Protein AF-A0A7S4SS10-F1 (afdb_monomer)

Organism: NCBI:txid311494

Solvent-accessible surface area (backbone atoms only — not comparable to full-atom values): 14672 Å² total; per-residue (Å²): 137,82,84,84,77,83,81,80,82,78,85,83,87,79,92,74,66,77,51,41,74,59,98,88,42,66,22,40,33,67,63,49,52,52,49,56,60,49,32,67,89,66,38,25,42,47,73,52,44,54,49,52,56,58,58,41,31,63,81,95,42,66,46,74,40,39,50,51,34,53,55,49,42,65,73,74,46,51,55,38,70,66,18,47,54,50,52,53,54,50,72,72,62,70,61,81,65,70,50,41,72,57,98,88,42,69,23,35,30,66,62,52,54,47,52,58,56,47,29,69,88,68,38,21,26,41,68,48,42,48,50,54,51,54,62,44,32,61,93,84,46,73,60,69,40,42,46,55,29,52,54,49,44,67,73,75,50,54,52,40,72,62,14,45,54,50,51,53,26,52,77,69,71,69,47,74,96,47,75,50,41,71,58,96,88,44,71,24,38,32,65,59,50,50,51,48,53,60,47,34,67,84,64,48,22,44,48,68,48,39,49,51,52,48,48,62,39,34,48,62,101,50,65,45,75,45,41,48,52,36,52,54,48,43,68,73,74,50,50,56,38,70,70,15,46,52,52,52,52,52,55,60,54,60,74,77,109

Mean predicted aligned error: 13.84 Å

Sequence (257 aa):
MAAEEPDAKKAKTGEEGYYKVIDGVKYDRELLESIEKFAADGQVGYPEAKKLWAEAQDGQGVTDVEKATLEYAMKTYKFTEKATTFLTVFLSTGKKSFYKVIDGVKYDRALLEEAQRSEADGQISWREAKALFEDAKDGCGLTGTEKTTLEYVLKNLKFTDKARTFLESQLAGNAPKSYYKTVDGVKYDHLLLAEIEDSAKDGLVSEAEAKRLWDAASDGKGVTAIEQQTLKYALAQAKFTDPAKAFLEEKLASLLN

Structure (mmCIF, N/CA/C/O backbone):
data_AF-A0A7S4SS10-F1
#
_entry.id   AF-A0A7S4SS10-F1
#
loop_
_atom_site.group_PDB
_atom_site.id
_atom_site.type_symbol
_atom_site.label_atom_id
_atom_site.label_alt_id
_atom_site.label_comp_id
_atom_site.label_asym_id
_atom_site.label_entity_id
_atom_site.label_seq_id
_atom_site.pdbx_PDB_ins_code
_atom_site.Cartn_x
_atom_site.Cartn_y
_atom_site.Cartn_z
_atom_site.occupancy
_atom_site.B_iso_or_equiv
_atom_site.auth_seq_id
_atom_site.auth_comp_id
_atom_site.auth_asym_id
_atom_site.auth_atom_id
_atom_site.pdbx_PDB_model_num
ATOM 1 N N . MET A 1 1 ? -61.444 -18.721 1.582 1.00 41.38 1 MET A N 1
ATOM 2 C CA . MET A 1 1 ? -60.058 -19.230 1.612 1.00 41.38 1 MET A CA 1
ATOM 3 C C . MET A 1 1 ? -59.245 -18.199 2.368 1.00 41.38 1 MET A C 1
ATOM 5 O O . MET A 1 1 ? -59.089 -17.096 1.865 1.00 41.38 1 MET A O 1
ATOM 9 N N . ALA A 1 2 ? -58.921 -18.495 3.626 1.00 37.91 2 ALA A N 1
ATOM 10 C CA . ALA A 1 2 ? -58.168 -17.605 4.505 1.00 37.91 2 ALA A CA 1
ATOM 11 C C . ALA A 1 2 ? -56.667 -17.766 4.226 1.00 37.91 2 ALA A C 1
ATOM 13 O O . ALA A 1 2 ? -56.224 -18.872 3.922 1.00 37.91 2 ALA A O 1
ATOM 14 N N . ALA A 1 3 ? -55.935 -16.654 4.270 1.00 36.88 3 ALA A N 1
ATOM 15 C CA . ALA A 1 3 ? -54.495 -16.592 4.061 1.00 36.88 3 ALA A CA 1
ATOM 16 C C . ALA A 1 3 ? -53.750 -17.268 5.223 1.00 36.88 3 ALA A C 1
ATOM 18 O O . ALA A 1 3 ? -54.074 -17.014 6.382 1.00 36.88 3 ALA A O 1
ATOM 19 N N . GLU A 1 4 ? -52.771 -18.117 4.910 1.00 39.09 4 GLU A N 1
ATOM 20 C CA . GLU A 1 4 ? -51.833 -18.664 5.893 1.00 39.09 4 GLU A CA 1
ATOM 21 C C . GLU A 1 4 ? -50.869 -17.565 6.361 1.00 39.09 4 GLU A C 1
ATOM 23 O O . GLU A 1 4 ? -50.189 -16.920 5.559 1.00 39.09 4 GLU A O 1
ATOM 28 N N . GLU A 1 5 ? -50.843 -17.345 7.674 1.00 39.94 5 GLU A N 1
ATOM 29 C CA . GLU A 1 5 ? -49.870 -16.509 8.374 1.00 39.94 5 GLU A CA 1
ATOM 30 C C . GLU A 1 5 ? -48.492 -17.201 8.385 1.00 39.94 5 GLU A C 1
ATOM 32 O O . GLU A 1 5 ? -48.426 -18.418 8.574 1.00 39.94 5 GLU A O 1
ATOM 37 N N . PRO A 1 6 ? -47.373 -16.474 8.208 1.00 38.19 6 PRO A N 1
ATOM 38 C CA . PRO A 1 6 ? -46.052 -17.080 8.294 1.00 38.19 6 PRO A CA 1
ATOM 39 C C . PRO A 1 6 ? -45.682 -17.415 9.748 1.00 38.19 6 PRO A C 1
ATOM 41 O O . PRO A 1 6 ? -45.833 -16.599 10.657 1.00 38.19 6 PRO A O 1
ATOM 44 N N . ASP A 1 7 ? -45.156 -18.628 9.923 1.00 41.94 7 ASP A N 1
ATOM 45 C CA . ASP A 1 7 ? -44.763 -19.275 11.178 1.00 41.94 7 ASP A CA 1
ATOM 46 C C . ASP A 1 7 ? -44.000 -18.361 12.159 1.00 41.94 7 ASP A C 1
ATOM 48 O O . ASP A 1 7 ? -42.892 -17.876 11.890 1.00 41.94 7 ASP A O 1
ATOM 52 N N . ALA A 1 8 ? -44.567 -18.196 13.357 1.00 43.53 8 ALA A N 1
ATOM 53 C CA . ALA A 1 8 ? -43.898 -17.594 14.499 1.00 43.53 8 ALA A CA 1
ATOM 54 C C . ALA A 1 8 ? -42.725 -18.488 14.936 1.00 43.53 8 ALA A C 1
ATOM 56 O O . ALA A 1 8 ? -42.909 -19.588 15.464 1.00 43.53 8 ALA A O 1
ATOM 57 N N . LYS A 1 9 ? -41.489 -18.015 14.734 1.00 47.00 9 LYS A N 1
ATOM 58 C CA . LYS A 1 9 ? -40.288 -18.729 15.186 1.00 47.00 9 LYS A CA 1
ATOM 59 C C . LYS A 1 9 ? -40.338 -18.940 16.705 1.00 47.00 9 LYS A C 1
ATOM 61 O O . LYS A 1 9 ? -40.288 -17.990 17.483 1.00 47.00 9 LYS A O 1
ATOM 66 N N . LYS A 1 10 ? -40.412 -20.216 17.098 1.00 38.66 10 LYS A N 1
ATOM 67 C CA . LYS A 1 10 ? -40.353 -20.718 18.478 1.00 38.66 10 LYS A CA 1
ATOM 68 C C . LYS A 1 10 ? -39.182 -20.113 19.257 1.00 38.66 10 LYS A C 1
ATOM 70 O O . LYS A 1 10 ? -38.029 -20.219 18.840 1.00 38.66 10 LYS A O 1
ATOM 75 N N . ALA A 1 11 ? -39.496 -19.566 20.429 1.00 36.91 11 ALA A N 1
ATOM 76 C CA . ALA A 1 11 ? -38.527 -19.172 21.440 1.00 36.91 11 ALA A CA 1
ATOM 77 C C . ALA A 1 11 ? -37.736 -20.395 21.938 1.00 36.91 11 ALA A C 1
ATOM 79 O O . ALA A 1 11 ? -38.319 -21.411 22.320 1.00 36.91 11 ALA A O 1
ATOM 80 N N . LYS A 1 12 ? -36.404 -20.285 21.937 1.00 39.72 12 LYS A N 1
ATOM 81 C CA . LYS A 1 12 ? -35.495 -21.192 22.645 1.00 39.72 12 LYS A CA 1
ATOM 82 C C . LYS A 1 12 ? -35.210 -20.580 24.017 1.00 39.72 12 LYS A C 1
ATOM 84 O O . LYS A 1 12 ? -34.647 -19.494 24.093 1.00 39.72 12 LYS A O 1
ATOM 89 N N . THR A 1 13 ? -35.629 -21.258 25.077 1.00 42.97 13 THR A N 1
ATOM 90 C CA . THR A 1 13 ? -35.425 -20.858 26.476 1.00 42.97 13 THR A CA 1
ATOM 91 C C . THR A 1 13 ? -34.144 -21.488 27.033 1.00 42.97 13 THR A C 1
ATOM 93 O O . THR A 1 13 ? -33.944 -22.694 26.891 1.00 42.97 13 THR A O 1
ATOM 96 N N . GLY A 1 14 ? -33.306 -20.647 27.646 1.00 38.22 14 GLY A N 1
ATOM 97 C CA . GLY A 1 14 ? -31.994 -20.923 28.249 1.00 38.22 14 GLY A CA 1
ATOM 98 C C . GLY A 1 14 ? -31.088 -19.696 28.055 1.00 38.22 14 GLY A C 1
ATOM 99 O O . GLY A 1 14 ? -30.297 -19.681 27.123 1.00 38.22 14 GLY A O 1
ATOM 100 N N . GLU A 1 15 ? -31.431 -18.533 28.629 1.00 45.66 15 GLU A N 1
ATOM 101 C CA . GLU A 1 15 ? -30.815 -17.999 29.871 1.00 45.66 15 GLU A CA 1
ATOM 102 C C . GLU A 1 15 ? -29.291 -17.857 29.697 1.00 45.66 15 GLU A C 1
ATOM 104 O O . GLU A 1 15 ? -28.531 -18.702 30.140 1.00 45.66 15 GLU A O 1
ATOM 109 N N . GLU A 1 16 ? -28.798 -16.909 28.899 1.00 46.50 16 GLU A N 1
ATOM 110 C CA . GLU A 1 16 ? -28.778 -15.479 29.215 1.00 46.50 16 GLU A CA 1
ATOM 111 C C . GLU A 1 16 ? -29.139 -14.608 27.994 1.00 46.50 16 GLU A C 1
ATOM 113 O O . GLU A 1 16 ? -28.719 -14.872 26.872 1.00 46.50 16 GLU A O 1
ATOM 118 N N . GLY A 1 17 ? -29.973 -13.584 28.186 1.00 63.72 17 GLY A N 1
ATOM 119 C CA . GLY A 1 17 ? -30.529 -12.804 27.077 1.00 63.72 17 GLY A CA 1
ATOM 120 C C . GLY A 1 17 ? -29.485 -11.991 26.303 1.00 63.72 17 GLY A C 1
ATOM 121 O O . GLY A 1 17 ? -28.606 -11.379 26.900 1.00 63.72 17 GLY A O 1
ATOM 122 N N . TYR A 1 18 ? -29.673 -11.911 24.980 1.00 76.06 18 TYR A N 1
ATOM 123 C CA . TYR A 1 18 ? -28.922 -11.054 24.043 1.00 76.06 18 TYR A CA 1
ATOM 124 C C . TYR A 1 18 ? -28.864 -9.571 24.475 1.00 76.06 18 TYR A C 1
ATOM 126 O O . TYR A 1 18 ? -27.953 -8.839 24.105 1.00 76.06 18 TYR A O 1
ATOM 134 N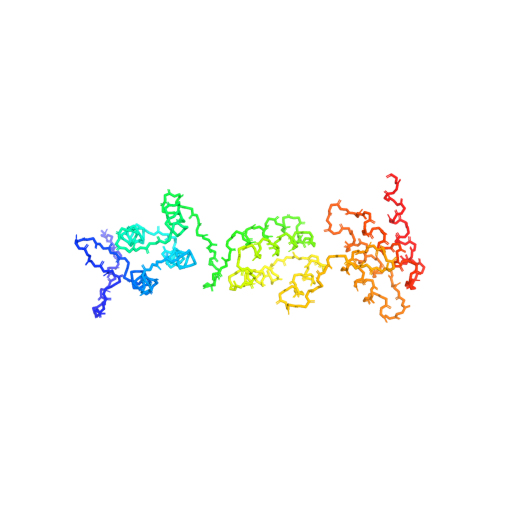 N . TYR A 1 19 ? -29.811 -9.132 25.311 1.00 87.12 19 TYR A N 1
ATOM 135 C CA . TYR A 1 19 ? -29.854 -7.784 25.869 1.00 87.12 19 TYR A CA 1
ATOM 136 C C . TYR A 1 19 ? -29.681 -7.780 27.388 1.00 87.12 19 TYR A C 1
ATOM 138 O O . TYR A 1 19 ? -30.261 -8.610 28.093 1.00 87.12 19 TYR A O 1
ATOM 146 N N . LYS A 1 20 ? -28.984 -6.763 27.898 1.00 89.81 20 LYS A N 1
ATOM 147 C CA . LYS A 1 20 ? -28.938 -6.406 29.322 1.00 89.81 20 LYS A CA 1
ATOM 148 C C . LYS A 1 20 ? -29.914 -5.257 29.569 1.00 89.81 20 LYS A C 1
ATOM 150 O O . LYS A 1 20 ? -29.919 -4.281 28.825 1.00 89.81 20 LYS A O 1
ATOM 155 N N . VAL A 1 21 ? -30.767 -5.372 30.587 1.00 89.62 21 VAL A N 1
ATOM 156 C CA . VAL A 1 21 ? -31.741 -4.322 30.930 1.00 89.62 21 VAL A CA 1
ATOM 157 C C . VAL A 1 21 ? -31.254 -3.561 32.151 1.00 89.62 21 VAL A C 1
ATOM 159 O O . VAL A 1 21 ? -31.060 -4.160 33.206 1.00 89.62 21 VAL A O 1
ATOM 162 N N . ILE A 1 22 ? -31.077 -2.250 32.011 1.00 86.00 22 ILE A N 1
ATOM 163 C CA . ILE A 1 22 ? -30.705 -1.351 33.109 1.00 86.00 22 ILE A CA 1
ATOM 164 C C . ILE A 1 22 ? -31.734 -0.222 33.119 1.00 86.00 22 ILE A C 1
ATOM 166 O O . ILE A 1 22 ? -31.966 0.412 32.091 1.00 86.00 22 ILE A O 1
ATOM 170 N N . ASP A 1 23 ? -32.414 -0.039 34.251 1.00 86.38 23 ASP A N 1
ATOM 171 C CA . ASP A 1 23 ? -33.480 0.960 34.439 1.00 86.38 23 ASP A CA 1
ATOM 172 C C . ASP A 1 23 ? -34.584 0.914 33.366 1.00 86.38 23 ASP A C 1
ATOM 174 O O . ASP A 1 23 ? -35.101 1.931 32.908 1.00 86.38 23 ASP A O 1
ATOM 178 N N . GLY A 1 24 ? -34.947 -0.297 32.934 1.00 85.50 24 GLY A N 1
ATOM 179 C CA . GLY A 1 24 ? -35.980 -0.518 31.918 1.00 85.50 24 GLY A CA 1
ATOM 180 C C . G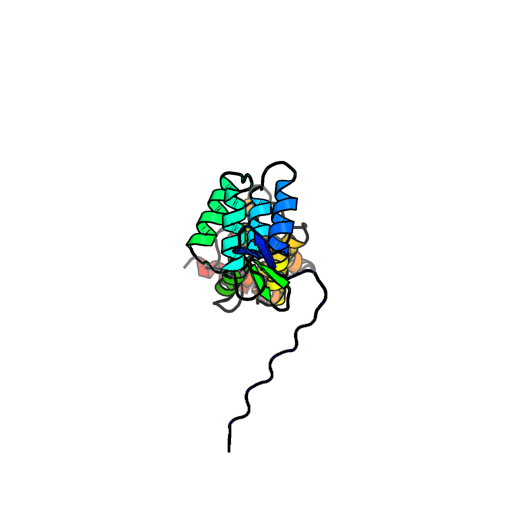LY A 1 24 ? -35.532 -0.267 30.473 1.00 85.50 24 GLY A C 1
ATOM 181 O O . GLY A 1 24 ? -36.315 -0.508 29.555 1.00 85.50 24 GLY A O 1
ATOM 182 N N . VAL A 1 25 ? -34.282 0.146 30.245 1.00 87.56 25 VAL A N 1
ATOM 183 C CA . VAL A 1 25 ? -33.694 0.311 28.908 1.00 87.56 25 VAL A CA 1
ATOM 184 C C . VAL A 1 25 ? -32.912 -0.945 28.531 1.00 87.56 25 VAL A C 1
ATOM 186 O O . VAL A 1 25 ? -32.161 -1.483 29.343 1.00 87.56 25 VAL A O 1
ATOM 189 N N . LYS A 1 26 ? -33.107 -1.431 27.300 1.00 89.88 26 LYS A N 1
ATOM 190 C CA . LYS A 1 26 ? -32.360 -2.564 26.738 1.00 89.88 26 LYS A CA 1
ATOM 191 C C . LYS A 1 26 ? -31.052 -2.077 26.126 1.00 89.88 26 LYS A C 1
ATOM 193 O O . LYS A 1 26 ? -31.064 -1.157 25.315 1.00 89.88 26 LYS A O 1
ATOM 198 N N . TYR A 1 27 ? -29.976 -2.766 26.459 1.00 92.69 27 TYR A N 1
ATOM 199 C CA . TYR A 1 27 ? -28.638 -2.539 25.939 1.00 92.69 27 TYR A CA 1
ATOM 200 C C . TYR A 1 27 ? -28.079 -3.823 25.348 1.00 92.69 27 TYR A C 1
ATOM 202 O O . TYR A 1 27 ? -28.466 -4.921 25.758 1.00 92.69 27 TYR A O 1
ATOM 210 N N . ASP A 1 28 ? -27.165 -3.672 24.401 1.00 93.12 28 ASP A N 1
ATOM 211 C CA . ASP A 1 28 ? -26.400 -4.772 23.841 1.00 93.12 28 ASP A CA 1
ATOM 212 C C . ASP A 1 28 ? -25.505 -5.357 24.939 1.00 93.12 28 ASP A C 1
ATOM 214 O O . ASP A 1 28 ? -24.714 -4.646 25.569 1.00 93.12 28 ASP A O 1
ATOM 218 N N . ARG A 1 29 ? -25.699 -6.646 25.232 1.00 92.38 29 ARG A N 1
ATOM 219 C CA . ARG A 1 29 ? -25.007 -7.293 26.343 1.00 92.38 29 ARG A CA 1
ATOM 220 C C . ARG A 1 29 ? -23.517 -7.459 26.054 1.00 92.38 29 ARG A C 1
ATOM 222 O O . ARG A 1 29 ? -22.710 -7.129 26.919 1.00 92.38 29 ARG A O 1
ATOM 229 N N . GLU A 1 30 ? -23.164 -7.968 24.880 1.00 92.94 30 GLU A N 1
ATOM 230 C CA . GLU A 1 30 ? -21.771 -8.265 24.532 1.00 92.94 30 GLU A CA 1
ATOM 231 C C . GLU A 1 30 ? -20.953 -6.976 24.436 1.00 92.94 30 GLU A C 1
ATOM 233 O O . GLU A 1 30 ? -19.853 -6.888 24.985 1.00 92.94 30 GLU A O 1
ATOM 238 N N . LEU A 1 31 ? -21.534 -5.933 23.842 1.00 94.25 31 LEU A N 1
ATOM 239 C CA . LEU A 1 31 ? -20.901 -4.626 23.744 1.00 94.25 31 LEU A CA 1
ATOM 240 C C . LEU A 1 31 ? -20.674 -4.002 25.129 1.00 94.25 31 LEU A C 1
ATOM 242 O O . LEU A 1 31 ? -19.606 -3.437 25.376 1.00 94.25 31 LEU A O 1
ATOM 246 N N . LEU A 1 32 ? -21.629 -4.135 26.062 1.00 94.50 32 LEU A N 1
ATOM 247 C CA . LEU A 1 32 ? -21.437 -3.709 27.455 1.00 94.50 32 LEU A CA 1
ATOM 248 C C . LEU A 1 32 ? -20.305 -4.472 28.146 1.00 94.50 32 LEU A C 1
ATOM 250 O O . LEU A 1 32 ? -19.502 -3.860 28.847 1.00 94.50 32 LEU A O 1
ATOM 254 N N . GLU A 1 33 ? -20.212 -5.784 27.944 1.00 94.88 33 GLU A N 1
ATOM 255 C CA . GLU A 1 33 ? -19.127 -6.590 28.511 1.00 94.88 33 GLU A CA 1
ATOM 256 C C . GLU A 1 33 ? -17.755 -6.166 27.953 1.00 94.88 33 GLU A C 1
ATOM 258 O O . GLU A 1 33 ? -16.772 -6.112 28.696 1.00 94.88 33 GLU A O 1
ATOM 263 N N . SER A 1 34 ? -17.668 -5.812 26.667 1.00 95.44 34 SER A N 1
ATOM 264 C CA . SER A 1 34 ? -16.452 -5.234 26.079 1.00 95.44 34 SER A CA 1
ATOM 265 C C . SER A 1 34 ? -16.102 -3.870 26.675 1.00 95.44 34 SER A C 1
ATOM 267 O O . SER A 1 34 ? -14.936 -3.620 26.986 1.00 95.44 34 SER A O 1
ATOM 269 N N . ILE A 1 35 ? -17.092 -2.998 26.890 1.00 95.94 35 ILE A N 1
ATOM 270 C CA . ILE A 1 35 ? -16.899 -1.697 27.552 1.00 95.94 35 ILE A CA 1
ATOM 271 C C . ILE A 1 35 ? -16.338 -1.894 28.963 1.00 95.94 35 ILE A C 1
ATOM 273 O O . ILE A 1 35 ? -15.352 -1.253 29.321 1.00 95.94 35 ILE A O 1
ATOM 277 N N . GLU A 1 36 ? -16.936 -2.794 29.749 1.00 95.50 36 GLU A N 1
ATOM 278 C CA . GLU A 1 36 ? -16.499 -3.109 31.114 1.00 95.50 36 GLU A CA 1
ATOM 279 C C . GLU A 1 36 ? -15.037 -3.591 31.135 1.00 95.50 36 GLU A C 1
ATOM 281 O O . GLU A 1 36 ? -14.255 -3.157 31.983 1.00 95.50 36 GLU A O 1
ATOM 286 N N . LYS A 1 37 ? -14.634 -4.424 30.163 1.00 96.44 37 LYS A N 1
ATOM 287 C CA . LYS A 1 37 ? -13.244 -4.889 30.014 1.00 96.44 37 LYS A CA 1
ATOM 288 C C . LYS A 1 37 ? -12.288 -3.762 29.637 1.00 96.44 37 LYS A C 1
ATOM 290 O O . LYS A 1 37 ? -11.218 -3.655 30.230 1.00 96.44 37 LYS A O 1
ATOM 295 N N . PHE A 1 38 ? -12.648 -2.931 28.662 1.00 94.19 38 PHE A N 1
ATOM 296 C CA . PHE A 1 38 ? -11.790 -1.834 28.210 1.00 94.19 38 PHE A CA 1
ATOM 297 C C . PHE A 1 38 ? -11.683 -0.698 29.222 1.00 94.19 38 PHE A C 1
ATOM 299 O O . PHE A 1 38 ? -10.689 0.011 29.220 1.00 94.19 38 PHE A O 1
ATOM 306 N N . ALA A 1 39 ? -12.672 -0.533 30.098 1.00 95.19 39 ALA A N 1
ATOM 307 C CA . ALA A 1 39 ? -12.633 0.451 31.172 1.00 95.19 39 ALA A CA 1
ATOM 308 C C . ALA A 1 39 ? -11.930 -0.059 32.446 1.00 95.19 39 ALA A C 1
ATOM 310 O O . ALA A 1 39 ? -11.829 0.694 33.417 1.00 95.19 39 ALA A O 1
ATOM 311 N N . ALA A 1 40 ? -11.470 -1.318 32.484 1.00 94.19 40 ALA A N 1
ATOM 312 C CA . ALA A 1 40 ? -10.940 -1.956 33.692 1.00 94.19 40 ALA A CA 1
ATOM 313 C C . ALA A 1 40 ? -9.665 -1.291 34.246 1.00 94.19 40 ALA A C 1
ATOM 315 O O . ALA A 1 40 ? -9.396 -1.382 35.443 1.00 94.19 40 ALA A O 1
ATOM 316 N N . ASP A 1 41 ? -8.896 -0.599 33.404 1.00 91.00 41 ASP A N 1
ATOM 317 C CA . ASP A 1 41 ? -7.722 0.193 33.797 1.00 91.00 41 ASP A CA 1
ATOM 318 C C . ASP A 1 41 ? -8.076 1.629 34.250 1.00 91.00 41 ASP A C 1
ATOM 320 O O . ASP A 1 41 ? -7.199 2.420 34.605 1.00 91.00 41 ASP A O 1
ATOM 324 N N . GLY A 1 42 ? -9.369 1.960 34.279 1.00 92.50 42 GLY A N 1
ATOM 325 C CA . GLY A 1 42 ? -9.916 3.235 34.724 1.00 92.50 42 GLY A CA 1
ATOM 326 C C . GLY A 1 42 ? -10.359 4.174 33.602 1.00 92.50 42 GLY A C 1
ATOM 327 O O . GLY A 1 42 ? -10.993 5.187 33.922 1.00 92.50 42 GLY A O 1
ATOM 328 N N . GLN A 1 43 ? -10.071 3.883 32.325 1.00 96.12 43 GLN A N 1
ATOM 329 C CA . GLN A 1 43 ? -10.595 4.658 31.193 1.00 96.12 43 GLN A CA 1
ATOM 330 C C . GLN A 1 43 ? -10.537 3.909 29.855 1.00 96.12 43 GLN A C 1
ATOM 332 O O . GLN A 1 43 ? -9.575 3.232 29.542 1.00 96.12 43 GLN A O 1
ATOM 337 N N . VAL A 1 44 ? -11.501 4.160 28.975 1.00 95.69 44 VAL A N 1
ATOM 338 C CA . VAL A 1 44 ? -11.455 3.663 27.597 1.00 95.69 44 VAL A CA 1
ATOM 339 C C . VAL A 1 44 ? -10.625 4.614 26.723 1.00 95.69 44 VAL A C 1
ATOM 341 O O . VAL A 1 44 ? -10.936 5.805 26.563 1.00 95.69 44 VAL A O 1
ATOM 344 N N . GLY A 1 45 ? 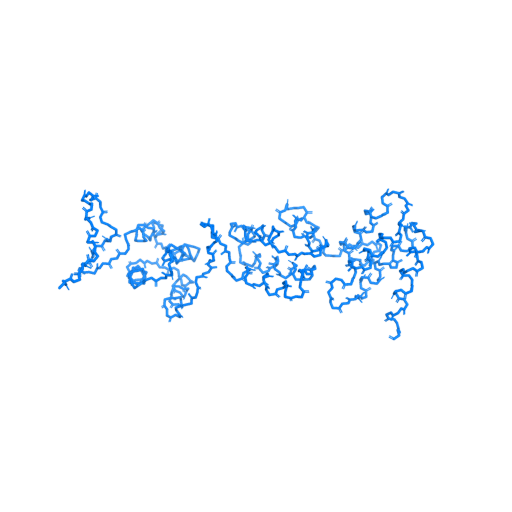-9.541 4.101 26.147 1.00 90.38 45 GLY A N 1
ATOM 345 C CA . GLY A 1 45 ? -8.676 4.814 25.217 1.00 90.38 45 GLY A CA 1
ATOM 346 C C . GLY A 1 45 ? -9.216 4.851 23.785 1.00 90.38 45 GLY A C 1
ATOM 347 O O . GLY A 1 45 ? -10.244 4.275 23.428 1.00 90.38 45 GLY A O 1
ATOM 348 N N . TYR A 1 46 ? -8.520 5.602 22.928 1.00 86.19 46 TYR A N 1
ATOM 349 C CA . TYR A 1 46 ? -8.913 5.774 21.525 1.00 86.19 46 TYR A CA 1
ATOM 350 C C . TYR A 1 46 ? -8.890 4.462 20.710 1.00 86.19 46 TYR A C 1
ATOM 352 O O . TYR A 1 46 ? -9.851 4.220 19.976 1.00 86.19 46 TYR A O 1
ATOM 360 N N . PRO A 1 47 ? -7.867 3.586 20.827 1.00 81.94 47 PRO A N 1
ATOM 361 C CA . PRO A 1 47 ? -7.883 2.289 20.153 1.00 81.94 47 PRO A CA 1
ATOM 362 C C . PRO A 1 47 ? -9.025 1.379 20.625 1.00 81.94 47 PRO A C 1
ATOM 364 O O . PRO A 1 47 ? -9.630 0.708 19.789 1.00 81.94 47 PRO A O 1
ATOM 367 N N . GLU A 1 48 ? -9.362 1.365 21.922 1.00 91.88 48 GLU A N 1
ATOM 368 C CA . GLU A 1 48 ? -10.509 0.596 22.422 1.00 91.88 48 GLU A CA 1
ATOM 369 C C . GLU A 1 48 ? -11.837 1.156 21.905 1.00 91.88 48 GLU A C 1
ATOM 371 O O . GLU A 1 48 ? -12.690 0.392 21.466 1.00 91.88 48 GLU A O 1
ATOM 376 N N . ALA A 1 49 ? -12.002 2.480 21.856 1.00 89.62 49 ALA A N 1
ATOM 377 C CA . ALA A 1 49 ? -13.211 3.090 21.305 1.00 89.62 49 ALA A CA 1
ATOM 378 C C . ALA A 1 49 ? -13.434 2.748 19.822 1.00 89.62 49 ALA A C 1
ATOM 380 O O . ALA A 1 49 ? -14.575 2.532 19.409 1.00 89.62 49 ALA A O 1
ATOM 381 N N . LYS A 1 50 ? -12.361 2.627 19.023 1.00 85.50 50 LYS A N 1
ATOM 382 C CA . LYS A 1 50 ? -12.460 2.102 17.649 1.00 85.50 50 LYS A CA 1
ATOM 383 C C . LYS A 1 50 ? -12.981 0.666 17.624 1.00 85.50 50 LYS A C 1
ATOM 385 O O . LYS A 1 50 ? -13.825 0.355 16.788 1.00 85.50 50 LYS A O 1
ATOM 390 N N . LYS A 1 51 ? -12.490 -0.193 18.525 1.00 87.62 51 LYS A N 1
ATOM 391 C CA . LYS A 1 51 ? -12.940 -1.590 18.639 1.00 87.62 51 LYS A CA 1
ATOM 392 C C . LYS A 1 51 ? -14.405 -1.670 19.058 1.00 87.62 51 LYS A C 1
ATOM 394 O O . LYS A 1 51 ? -15.170 -2.325 18.366 1.00 87.62 51 LYS A O 1
ATOM 399 N N . LEU A 1 52 ? -14.814 -0.913 20.078 1.00 92.06 52 LEU A N 1
ATOM 400 C CA . LEU A 1 52 ? -16.211 -0.822 20.513 1.00 92.06 52 LEU A CA 1
ATOM 401 C C . LEU A 1 52 ? -17.136 -0.405 19.373 1.00 92.06 52 LEU A C 1
ATOM 403 O O . LEU A 1 52 ? -18.139 -1.058 19.121 1.00 92.06 52 LEU A O 1
ATOM 407 N N . TRP A 1 53 ? -16.776 0.636 18.619 1.00 88.19 53 TRP A N 1
ATOM 408 C CA . TRP A 1 53 ? -17.558 1.032 17.448 1.00 88.19 53 TRP A CA 1
ATOM 409 C C . TRP A 1 53 ? -17.593 -0.060 16.364 1.00 88.19 53 TRP A C 1
ATOM 411 O O . TRP A 1 53 ? -18.567 -0.179 15.629 1.00 88.19 53 TRP A O 1
ATOM 421 N N . ALA A 1 54 ? -16.535 -0.860 16.223 1.00 82.06 54 ALA A N 1
ATOM 422 C CA . ALA A 1 54 ? -16.477 -1.972 15.274 1.00 82.06 54 ALA A CA 1
ATOM 423 C C . ALA A 1 54 ? -17.309 -3.193 15.698 1.00 82.06 54 ALA A C 1
ATOM 425 O O . ALA A 1 54 ? -17.734 -3.960 14.830 1.00 82.06 54 ALA A O 1
ATOM 426 N N . GLU A 1 55 ? -17.463 -3.399 17.004 1.00 86.38 55 GLU A N 1
ATOM 427 C CA . GLU A 1 55 ? -18.323 -4.414 17.619 1.00 86.38 55 GLU A CA 1
ATOM 428 C C . GLU A 1 55 ? -19.788 -3.998 17.502 1.00 86.38 55 GLU A C 1
ATOM 430 O O . GLU A 1 55 ? -20.587 -4.769 16.997 1.00 86.38 55 GLU A O 1
ATOM 435 N N . ALA A 1 56 ? -20.096 -2.729 17.780 1.00 86.75 56 ALA A N 1
ATOM 436 C CA . ALA A 1 56 ? -21.427 -2.129 17.649 1.0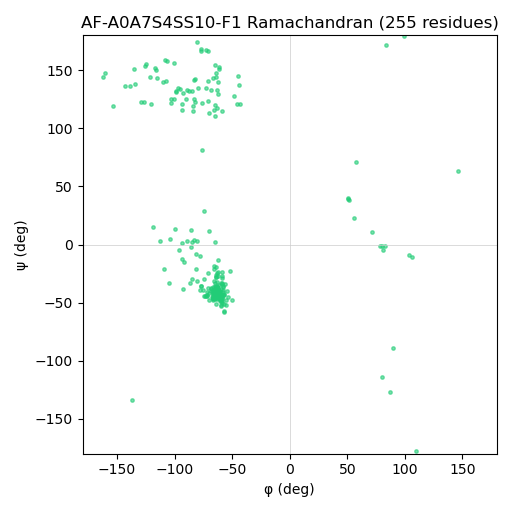0 86.75 56 ALA A CA 1
ATOM 437 C C . ALA A 1 56 ? -21.969 -2.049 16.203 1.00 86.75 56 ALA A C 1
ATOM 439 O O . ALA A 1 56 ? -22.979 -1.405 15.955 1.00 86.75 56 ALA A O 1
ATOM 440 N N . GLN A 1 57 ? -21.224 -2.561 15.221 1.00 77.25 57 GLN A N 1
ATOM 441 C CA . GLN A 1 57 ? -21.580 -2.582 13.795 1.00 77.25 57 GLN A CA 1
ATOM 442 C C . GLN A 1 57 ? -21.681 -4.005 13.257 1.00 77.25 57 GLN A C 1
ATOM 444 O O . GLN A 1 57 ? -21.627 -4.209 12.040 1.00 77.25 57 GLN A O 1
ATOM 449 N N . ASP A 1 58 ? -21.754 -4.982 14.151 1.00 65.94 58 ASP A N 1
ATOM 450 C CA . ASP A 1 58 ? -22.141 -6.343 13.832 1.00 65.94 58 ASP A CA 1
ATOM 451 C C . ASP A 1 58 ? -23.394 -6.319 12.920 1.00 65.94 58 ASP A C 1
ATOM 453 O O . ASP A 1 58 ? -24.416 -5.708 13.221 1.00 65.94 58 ASP A O 1
ATOM 457 N N . GLY A 1 59 ? -23.286 -6.892 11.716 1.00 64.31 59 GLY A N 1
ATOM 458 C CA . GLY A 1 59 ? -24.400 -6.961 10.765 1.00 64.31 59 GLY A CA 1
ATOM 459 C C . GLY A 1 59 ? -24.562 -5.745 9.835 1.00 64.31 59 GLY A C 1
ATOM 460 O O . GLY A 1 59 ? -23.662 -5.409 9.063 1.00 64.31 59 GLY A O 1
ATOM 461 N N . GLN A 1 60 ? -25.762 -5.147 9.798 1.00 61.84 60 GLN A N 1
ATOM 462 C CA . GLN A 1 60 ? -26.152 -4.097 8.830 1.00 61.84 60 GLN A CA 1
ATOM 463 C C . GLN A 1 60 ? -25.756 -2.665 9.255 1.00 61.84 60 GLN A C 1
ATOM 465 O O . GLN A 1 60 ? -26.178 -1.695 8.621 1.00 61.84 60 GLN A O 1
ATOM 470 N N . GLY A 1 61 ? -24.908 -2.526 10.277 1.00 67.50 61 GLY A N 1
ATOM 471 C CA . GLY A 1 61 ? -24.500 -1.251 10.872 1.00 67.50 61 GLY A CA 1
ATOM 472 C C . GLY A 1 61 ? -25.086 -1.054 12.270 1.00 67.50 61 GLY A C 1
ATOM 473 O O . GLY A 1 61 ? -25.785 -1.925 12.767 1.00 67.50 61 GLY A O 1
ATOM 474 N N . VAL A 1 62 ? -24.806 0.100 12.886 1.00 77.62 62 VAL A N 1
ATOM 475 C CA . VAL A 1 62 ? -25.205 0.377 14.277 1.00 77.62 62 VAL A CA 1
ATOM 476 C C . VAL A 1 62 ? -26.718 0.554 14.399 1.00 77.62 62 VAL A C 1
ATOM 478 O O . VAL A 1 62 ? -27.286 1.541 13.912 1.00 77.62 62 VAL A O 1
ATOM 481 N N . THR A 1 63 ? -27.360 -0.375 15.093 1.00 84.44 63 THR A N 1
ATOM 482 C CA . THR A 1 63 ? -28.761 -0.314 15.508 1.00 84.44 63 THR A CA 1
ATOM 483 C C . THR A 1 63 ? -28.970 0.691 16.641 1.00 84.44 63 THR A C 1
ATOM 485 O O . THR A 1 63 ? -28.033 1.157 17.292 1.00 84.44 63 THR A O 1
ATOM 488 N N . ASP A 1 64 ? -30.227 1.026 16.926 1.00 84.06 64 ASP A N 1
ATOM 489 C CA . ASP A 1 64 ? -30.549 1.944 18.023 1.00 84.06 64 ASP A CA 1
ATOM 490 C C . ASP A 1 64 ? -30.152 1.385 19.401 1.00 84.06 64 ASP A C 1
ATOM 492 O O . ASP A 1 64 ? -29.837 2.158 20.304 1.00 84.06 64 ASP A O 1
ATOM 496 N N . VAL A 1 65 ? -30.097 0.056 19.558 1.00 87.69 65 VAL A N 1
ATOM 497 C CA . VAL A 1 65 ? -29.659 -0.578 20.812 1.00 87.69 65 VAL A CA 1
ATOM 498 C C . VAL A 1 65 ? -28.156 -0.408 21.017 1.00 87.69 65 VAL A C 1
ATOM 500 O O . VAL A 1 65 ? -27.716 -0.038 22.106 1.00 87.69 65 VAL A O 1
ATOM 503 N N . GLU A 1 66 ? -27.361 -0.625 19.976 1.00 90.19 66 GLU A N 1
ATOM 504 C CA . GLU A 1 66 ? -25.911 -0.426 20.017 1.00 90.19 66 GLU A CA 1
ATOM 505 C C . GLU A 1 66 ?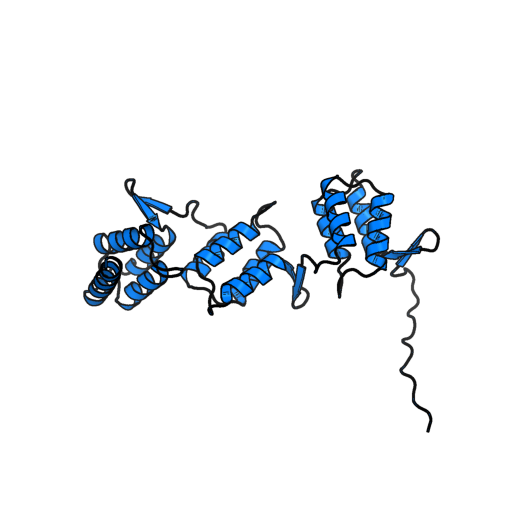 -25.557 1.052 20.251 1.00 90.19 66 GLU A C 1
ATOM 507 O O . GLU A 1 66 ? -24.692 1.358 21.076 1.00 90.19 66 GLU A O 1
ATOM 512 N N . LYS A 1 67 ? -26.293 1.988 19.628 1.00 88.69 67 LYS A N 1
ATOM 513 C CA . LYS A 1 67 ? -26.160 3.428 19.918 1.00 88.69 67 LYS A CA 1
ATOM 514 C C . LYS A 1 67 ? -26.461 3.739 21.379 1.00 88.69 67 LYS A C 1
ATOM 516 O O . LYS A 1 67 ? -25.629 4.349 22.046 1.00 88.69 67 LYS A O 1
ATOM 521 N N . ALA A 1 68 ? -27.608 3.285 21.888 1.00 89.75 68 ALA A N 1
ATOM 522 C CA . ALA A 1 68 ? -27.996 3.501 23.280 1.00 89.75 68 ALA A CA 1
ATOM 523 C C . ALA A 1 68 ? -26.954 2.928 24.253 1.00 89.75 68 ALA A C 1
ATOM 525 O O . ALA A 1 68 ? -26.664 3.532 25.284 1.00 89.75 68 ALA A O 1
ATOM 526 N N . THR A 1 69 ? -26.344 1.798 23.897 1.00 95.00 69 THR A N 1
ATOM 527 C CA . THR A 1 69 ? -25.291 1.146 24.682 1.00 95.00 69 THR A CA 1
ATOM 528 C C . THR A 1 69 ? -24.017 1.981 24.748 1.00 95.00 69 THR A C 1
ATOM 530 O O . THR A 1 69 ? -23.495 2.215 25.838 1.00 95.00 69 THR A O 1
ATOM 533 N N . LEU A 1 70 ? -23.541 2.497 23.612 1.00 94.19 70 LEU A N 1
ATOM 534 C CA . LEU A 1 70 ? -22.372 3.381 23.573 1.00 94.19 70 LEU A CA 1
ATOM 535 C C . LEU A 1 70 ? -22.642 4.723 24.266 1.00 94.19 70 LEU A C 1
ATOM 537 O O . LEU A 1 70 ? -21.787 5.221 24.995 1.00 94.19 70 LEU A O 1
ATOM 541 N N . GLU A 1 71 ? -23.835 5.296 24.103 1.00 93.38 71 GLU A N 1
ATOM 542 C CA . GLU A 1 71 ? -24.231 6.525 24.799 1.00 93.38 71 GLU A CA 1
ATOM 543 C C . GLU A 1 71 ? -24.301 6.335 26.316 1.00 93.38 71 GLU A C 1
ATOM 545 O O . GLU A 1 71 ? -23.855 7.201 27.073 1.00 93.38 71 GLU A O 1
ATOM 550 N N . TYR A 1 72 ? -24.848 5.205 26.771 1.00 94.38 72 TYR A N 1
ATOM 551 C CA . TYR A 1 72 ? -24.841 4.832 28.181 1.00 94.38 72 TYR A CA 1
ATOM 552 C C . TYR A 1 72 ? -23.405 4.688 28.690 1.00 94.38 72 TYR A C 1
ATOM 554 O O . TYR A 1 72 ? -23.049 5.266 29.717 1.00 94.38 72 TYR A O 1
ATOM 562 N N . ALA A 1 73 ? -22.551 3.993 27.941 1.00 95.56 73 ALA A N 1
ATOM 563 C CA . ALA A 1 73 ? -21.156 3.796 28.303 1.00 95.56 73 ALA A CA 1
ATOM 564 C C . ALA A 1 73 ? -20.395 5.114 28.463 1.00 95.56 73 ALA A C 1
ATOM 566 O O . ALA A 1 73 ? -19.697 5.299 29.455 1.00 95.56 73 ALA A O 1
ATOM 567 N N . MET A 1 74 ? -20.568 6.053 27.532 1.00 94.88 74 MET A N 1
ATOM 568 C CA . MET A 1 74 ? -19.917 7.365 27.583 1.00 94.88 74 MET A CA 1
ATOM 569 C C . MET A 1 74 ? -20.382 8.235 28.759 1.00 94.88 74 MET A C 1
ATOM 571 O O . MET A 1 74 ? -19.671 9.160 29.147 1.00 94.88 74 MET A O 1
ATOM 575 N N . LYS A 1 75 ? -21.564 7.961 29.327 1.00 94.56 75 LYS A N 1
ATOM 576 C CA . LYS A 1 75 ? -22.063 8.624 30.544 1.00 94.56 75 LYS A CA 1
ATOM 577 C C . LYS A 1 75 ? -21.573 7.940 31.822 1.00 94.56 75 LYS A C 1
ATOM 579 O O . LYS A 1 75 ? -21.379 8.617 32.828 1.00 94.56 75 LYS A O 1
ATOM 584 N N . THR A 1 76 ? -21.395 6.622 31.786 1.00 95.06 76 THR A N 1
ATOM 585 C CA . THR A 1 76 ? -21.096 5.797 32.967 1.00 95.06 76 THR A CA 1
ATOM 586 C C . THR A 1 76 ? -19.596 5.594 33.200 1.00 95.06 76 THR A C 1
ATOM 588 O O . THR A 1 76 ? -19.145 5.618 34.344 1.00 95.06 76 THR A O 1
ATOM 591 N N . TYR A 1 77 ? -18.809 5.414 32.138 1.00 96.19 77 TYR A N 1
ATOM 592 C CA . TYR A 1 77 ? -17.370 5.145 32.205 1.00 96.19 77 TYR A CA 1
ATOM 593 C C . TYR A 1 77 ? -16.558 6.353 31.741 1.00 96.19 77 TYR A C 1
ATOM 595 O O . TYR A 1 77 ? -17.035 7.217 31.005 1.00 96.19 77 TYR A O 1
ATOM 603 N N . LYS A 1 78 ? -15.288 6.410 32.155 1.00 96.19 78 LYS A N 1
ATOM 604 C CA . LYS A 1 78 ? -14.358 7.428 31.661 1.00 96.19 78 LYS A CA 1
ATOM 605 C C . LYS A 1 78 ? -13.830 7.027 30.291 1.00 96.19 78 LYS A C 1
ATOM 607 O O . LYS A 1 78 ? -13.395 5.899 30.098 1.00 96.19 78 LYS A O 1
ATOM 612 N N . PHE A 1 79 ? -13.816 7.981 29.373 1.00 95.75 79 PHE A N 1
ATOM 613 C CA . PHE A 1 79 ? -13.194 7.862 28.061 1.00 95.75 79 PHE A CA 1
ATOM 614 C C . PHE A 1 79 ? -12.148 8.964 27.924 1.00 95.75 79 PHE A C 1
ATOM 616 O O . PHE A 1 79 ? -12.337 10.083 28.409 1.00 95.75 79 PHE A O 1
ATOM 623 N N . THR A 1 80 ? -11.042 8.666 27.247 1.00 94.69 80 THR A N 1
ATOM 624 C CA . THR A 1 80 ? -10.089 9.713 26.852 1.00 94.69 80 THR A CA 1
ATOM 625 C C . THR A 1 80 ? -10.766 10.726 25.926 1.00 94.69 80 THR A C 1
ATOM 627 O O . THR A 1 80 ? -11.673 10.379 25.173 1.00 94.69 80 THR A O 1
ATOM 630 N N . GLU A 1 81 ? -10.297 11.974 25.903 1.00 84.50 81 GLU A N 1
ATOM 631 C CA . GLU A 1 81 ? -10.886 13.031 25.064 1.00 84.50 81 GLU A CA 1
ATOM 632 C C . GLU A 1 81 ? -10.969 12.637 23.576 1.00 84.50 81 GLU A C 1
ATOM 634 O O . GLU A 1 81 ? -11.988 12.861 22.914 1.00 84.50 81 GLU A O 1
ATOM 639 N N . LYS A 1 82 ? -9.928 11.967 23.061 1.00 81.00 82 LYS A N 1
ATOM 640 C CA . LYS A 1 82 ? -9.905 11.438 21.688 1.00 81.00 82 LYS A CA 1
ATOM 641 C C . LYS A 1 82 ? -10.966 10.359 21.463 1.00 81.00 82 LYS A C 1
ATOM 643 O O . LYS A 1 82 ? -11.613 10.360 20.419 1.00 81.00 82 LYS A O 1
ATOM 648 N N . ALA A 1 83 ? -11.154 9.455 22.422 1.00 88.94 83 ALA A N 1
ATOM 649 C CA . ALA A 1 83 ? -12.171 8.409 22.361 1.00 88.94 83 ALA A CA 1
ATOM 650 C C . ALA A 1 83 ? -13.596 8.987 22.420 1.00 88.94 83 ALA A C 1
ATOM 652 O O . ALA A 1 83 ? -14.445 8.618 21.611 1.00 88.94 83 ALA A O 1
ATOM 653 N N . THR A 1 84 ? -13.830 9.955 23.311 1.00 90.25 84 THR A N 1
ATOM 654 C CA . THR A 1 84 ? -15.108 10.671 23.438 1.00 90.25 84 THR A CA 1
ATOM 655 C C . THR A 1 84 ? -15.463 11.408 22.152 1.00 90.25 84 THR A C 1
ATOM 657 O O . THR A 1 84 ? -16.572 11.266 21.634 1.00 90.25 84 THR A O 1
ATOM 660 N N . THR A 1 85 ? -14.510 12.167 21.604 1.00 82.81 85 THR A N 1
ATOM 661 C CA . THR A 1 85 ? -14.686 12.896 20.339 1.00 82.81 85 THR A CA 1
ATOM 662 C C . THR A 1 85 ? -15.026 11.937 19.204 1.00 82.81 85 THR A C 1
ATOM 664 O O . THR A 1 85 ? -15.969 12.173 18.450 1.00 82.81 85 THR A O 1
ATOM 667 N N . PHE A 1 86 ? -14.295 10.825 19.114 1.00 84.75 86 PHE A N 1
ATOM 668 C CA . PHE A 1 86 ? -14.530 9.784 18.123 1.00 84.75 86 PHE A CA 1
ATOM 669 C C . PHE A 1 86 ? -15.956 9.224 18.200 1.00 84.75 86 PHE A C 1
ATOM 671 O O . PHE A 1 86 ? -16.694 9.336 17.225 1.00 84.75 86 PHE A O 1
ATOM 678 N N . LEU A 1 87 ? -16.389 8.693 19.347 1.00 87.88 87 LEU A N 1
ATOM 679 C CA . LEU A 1 87 ? -17.721 8.085 19.464 1.00 87.88 87 LEU A CA 1
ATOM 680 C C . LEU A 1 87 ? -18.850 9.103 19.244 1.00 87.88 87 LEU A C 1
ATOM 682 O O . LEU A 1 87 ? -19.826 8.787 18.571 1.00 87.88 87 LEU A O 1
ATOM 686 N N . THR A 1 88 ? -18.691 10.348 19.706 1.00 84.50 88 THR A N 1
ATOM 687 C CA . THR A 1 88 ? -19.692 11.417 19.518 1.00 84.50 88 THR A CA 1
ATOM 688 C C . THR A 1 88 ? -19.927 11.726 18.037 1.00 84.50 88 THR A C 1
ATOM 690 O O . THR A 1 88 ? -21.067 11.832 17.576 1.00 84.50 88 THR A O 1
ATOM 693 N N . VAL A 1 89 ? -18.849 11.857 17.257 1.00 77.44 89 VAL A N 1
ATOM 694 C CA . VAL A 1 89 ? -18.941 12.108 15.810 1.00 77.44 89 VAL A CA 1
ATOM 695 C C . VAL A 1 89 ? -19.602 10.927 15.097 1.00 77.44 89 VAL A C 1
ATOM 697 O O . VAL A 1 89 ? -20.416 11.117 14.194 1.00 77.44 89 VAL A O 1
ATOM 700 N N . PHE A 1 90 ? -19.286 9.701 15.497 1.00 77.38 90 PHE A N 1
ATOM 701 C CA . PHE A 1 90 ? -19.790 8.503 14.832 1.00 77.38 90 PHE A CA 1
ATOM 702 C C . PHE A 1 90 ? -21.258 8.201 15.155 1.00 77.38 90 PHE A C 1
ATOM 704 O O . PHE A 1 90 ? -22.030 7.909 14.239 1.00 77.38 90 PHE A O 1
ATOM 711 N N . LEU A 1 91 ? -21.675 8.401 16.408 1.00 82.31 91 LEU A N 1
ATOM 712 C CA . LEU A 1 91 ? -23.076 8.311 16.831 1.00 82.31 91 LEU A CA 1
ATOM 713 C C . LEU A 1 91 ? -23.960 9.357 16.131 1.00 82.31 91 LEU A C 1
ATOM 715 O O . LEU A 1 91 ? -25.074 9.040 15.720 1.00 82.31 91 LEU A O 1
ATOM 719 N N . SER A 1 92 ? -23.457 10.583 15.939 1.00 74.19 92 SER A N 1
ATOM 720 C CA . SER A 1 92 ? -24.224 11.687 15.337 1.00 74.19 92 SER A CA 1
ATOM 721 C C . SER A 1 92 ? -24.308 11.651 13.809 1.00 74.19 92 SER A C 1
ATOM 723 O O . SER A 1 92 ? -25.298 12.104 13.239 1.00 74.19 92 SER A O 1
ATOM 725 N N . THR A 1 93 ? -23.282 11.139 13.124 1.00 63.97 93 THR A N 1
ATOM 726 C CA . THR A 1 93 ? -23.203 11.226 11.654 1.00 63.97 93 THR A CA 1
ATOM 727 C C . THR A 1 93 ? -23.772 10.015 10.918 1.00 63.97 93 THR A C 1
ATOM 729 O O . THR A 1 93 ? -23.940 10.092 9.702 1.00 63.97 93 THR A O 1
ATOM 732 N N . GLY A 1 94 ? -24.050 8.898 11.606 1.00 56.22 94 GLY A N 1
ATOM 733 C CA . GLY A 1 94 ? -24.583 7.676 10.984 1.00 56.22 94 GLY A CA 1
ATOM 734 C C . GLY A 1 94 ? -23.714 7.136 9.837 1.00 56.22 94 GLY A C 1
ATOM 735 O O . GLY A 1 94 ? -24.216 6.471 8.931 1.00 56.22 94 GLY A O 1
ATOM 736 N N . LYS A 1 95 ? -22.420 7.483 9.819 1.00 53.44 95 LYS A N 1
ATOM 737 C CA . LYS A 1 95 ? -21.510 7.155 8.718 1.00 53.44 95 LYS A CA 1
ATOM 738 C C . LYS A 1 95 ? -21.326 5.643 8.586 1.00 53.44 95 LYS A C 1
ATOM 740 O O . LYS A 1 95 ? -21.311 4.917 9.575 1.00 53.44 95 LYS A O 1
ATOM 745 N N . LYS A 1 96 ? -21.131 5.198 7.337 1.00 54.75 96 LYS A N 1
ATOM 746 C CA . LYS A 1 96 ? -20.735 3.830 6.970 1.00 54.75 96 LYS A CA 1
ATOM 747 C C . LYS A 1 96 ? -19.612 3.341 7.899 1.00 54.75 96 LYS A C 1
ATOM 749 O O . LYS A 1 96 ? -18.662 4.082 8.136 1.00 54.75 96 LYS A O 1
ATOM 754 N N . SER A 1 97 ? -19.690 2.092 8.362 1.00 61.59 97 SER A N 1
ATOM 755 C CA . SER A 1 97 ? -18.629 1.450 9.153 1.00 61.59 97 SER A CA 1
ATOM 756 C C . SER A 1 97 ? -17.207 1.665 8.614 1.00 61.59 97 SER A C 1
ATOM 758 O O . SER A 1 97 ? -16.970 1.701 7.408 1.00 61.59 97 SER A O 1
ATOM 760 N N . PHE A 1 98 ? -16.224 1.778 9.506 1.00 67.75 98 PHE A N 1
ATOM 761 C CA . PHE A 1 98 ? -14.808 1.790 9.105 1.00 67.75 98 PHE A CA 1
ATOM 762 C C . PHE A 1 98 ? -14.406 0.524 8.364 1.00 67.75 98 PHE A C 1
ATOM 764 O O . PHE A 1 98 ? -13.457 0.535 7.591 1.00 67.75 98 PHE A O 1
ATOM 771 N N . TYR A 1 99 ? -15.151 -0.556 8.592 1.00 75.06 99 TYR A N 1
ATOM 772 C CA . TYR A 1 99 ? -14.865 -1.851 8.020 1.00 75.06 99 TYR A CA 1
ATOM 773 C C . TYR A 1 99 ? -15.885 -2.239 6.968 1.00 75.06 99 TYR A C 1
ATOM 775 O O . TYR A 1 99 ? -17.083 -2.051 7.164 1.00 75.06 99 TYR A O 1
ATOM 783 N N . LYS A 1 100 ? -15.434 -2.841 5.876 1.00 78.62 100 LYS A N 1
ATOM 784 C CA . LYS A 1 100 ? -16.285 -3.567 4.939 1.00 78.62 100 LYS A CA 1
ATOM 785 C C . LYS A 1 100 ? -16.100 -5.058 5.179 1.00 78.62 100 LYS A C 1
ATOM 787 O O . LYS A 1 100 ? -14.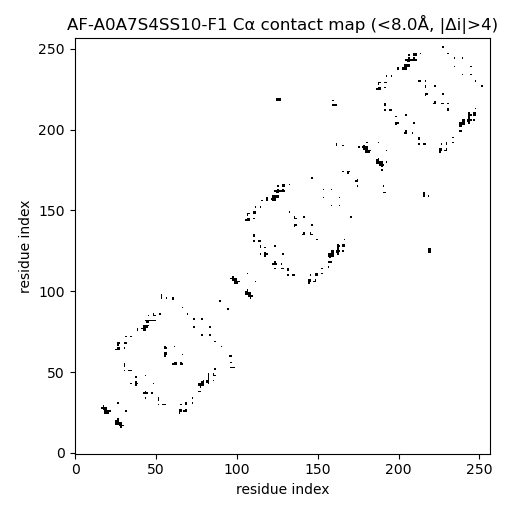974 -5.537 5.171 1.00 78.62 100 LYS A O 1
ATOM 792 N N . VAL A 1 101 ? -17.199 -5.770 5.421 1.00 80.19 101 VAL A N 1
ATOM 793 C CA . VAL A 1 101 ? -17.173 -7.227 5.573 1.00 80.19 101 VAL A CA 1
ATOM 794 C C . VAL A 1 101 ? -17.388 -7.862 4.208 1.00 80.19 101 VAL A C 1
ATOM 796 O O . VAL A 1 101 ? -18.369 -7.544 3.535 1.00 80.19 101 VAL A O 1
ATOM 799 N N . ILE A 1 102 ? -16.472 -8.735 3.799 1.00 82.06 102 ILE A N 1
ATOM 800 C CA . ILE A 1 102 ? -16.606 -9.574 2.604 1.00 82.06 102 ILE A CA 1
ATOM 801 C C . ILE A 1 102 ? -16.313 -11.000 3.061 1.00 82.06 102 ILE A C 1
ATOM 803 O O . ILE A 1 102 ? -15.286 -11.239 3.691 1.00 82.06 102 ILE A O 1
ATOM 807 N N . ASP A 1 103 ? -17.262 -11.911 2.840 1.00 83.69 103 ASP A N 1
ATOM 808 C CA . ASP A 1 103 ? -17.171 -13.323 3.240 1.00 83.69 103 ASP A CA 1
ATOM 809 C C . ASP A 1 103 ? -16.771 -13.540 4.714 1.00 83.69 103 ASP A C 1
ATOM 811 O O . ASP A 1 103 ? -15.984 -14.420 5.055 1.00 83.69 103 ASP A O 1
ATOM 815 N N . GLY A 1 104 ? -17.304 -12.703 5.611 1.00 78.75 104 GLY A N 1
ATOM 816 C CA . GLY A 1 104 ? -17.042 -12.779 7.054 1.00 78.75 104 GLY A CA 1
ATOM 817 C C . GLY A 1 104 ? -15.712 -12.166 7.510 1.00 78.75 104 GLY A C 1
ATOM 818 O O . GLY A 1 104 ? -15.455 -12.116 8.711 1.00 78.75 104 GLY A O 1
ATOM 819 N N . VAL A 1 105 ? -14.886 -11.644 6.598 1.00 81.69 105 VAL A N 1
ATOM 820 C CA . VAL A 1 105 ? -13.619 -10.973 6.926 1.00 81.69 105 VAL A CA 1
ATOM 821 C C . VAL A 1 105 ? -13.808 -9.456 6.926 1.00 81.69 105 VAL A C 1
ATOM 823 O O . VAL A 1 105 ? -14.397 -8.900 6.000 1.00 81.69 105 VAL A O 1
ATOM 826 N N . LYS A 1 106 ? -13.316 -8.775 7.971 1.00 82.12 106 LYS A N 1
ATOM 827 C CA . LYS A 1 106 ? -13.332 -7.307 8.089 1.00 82.12 106 LYS A CA 1
ATOM 828 C C . LYS A 1 106 ? -12.136 -6.703 7.341 1.00 82.12 106 LYS A C 1
ATOM 830 O O . LYS A 1 106 ? -10.991 -7.029 7.640 1.00 82.12 106 LYS A O 1
ATOM 835 N N . TYR A 1 107 ? -12.416 -5.780 6.427 1.00 87.56 107 TYR A N 1
ATOM 836 C CA . TYR A 1 107 ? -11.435 -4.994 5.671 1.00 87.56 107 TYR A CA 1
ATOM 837 C C . TYR A 1 107 ? -11.576 -3.515 5.988 1.00 87.56 107 TYR A C 1
ATOM 839 O O . TYR A 1 107 ? -12.682 -3.073 6.275 1.00 87.56 107 TYR A O 1
ATOM 847 N N . ASP A 1 108 ? -10.505 -2.739 5.887 1.00 87.88 108 ASP A N 1
ATOM 848 C CA . ASP A 1 108 ? -10.558 -1.286 5.973 1.00 87.88 108 ASP A CA 1
ATOM 849 C C . ASP A 1 108 ? -11.350 -0.757 4.773 1.00 87.88 108 ASP A C 1
ATOM 851 O O . ASP A 1 108 ? -10.982 -0.956 3.613 1.00 87.88 108 ASP A O 1
ATOM 855 N N . ARG A 1 109 ? -12.497 -0.132 5.045 1.00 86.56 109 ARG A N 1
ATOM 856 C CA . ARG A 1 109 ? -13.403 0.336 3.997 1.00 86.56 109 ARG A CA 1
ATOM 857 C C . ARG A 1 109 ? -12.779 1.460 3.186 1.00 86.56 109 ARG A C 1
ATOM 859 O O . ARG A 1 109 ? -12.966 1.461 1.974 1.00 86.56 109 ARG A O 1
ATOM 866 N N . ALA A 1 110 ? -12.105 2.409 3.831 1.00 85.31 110 ALA A N 1
ATOM 867 C CA . ALA A 1 110 ? -11.555 3.569 3.143 1.00 85.31 110 ALA A CA 1
ATOM 868 C C . ALA A 1 110 ? -10.442 3.136 2.186 1.00 85.31 110 ALA A C 1
ATOM 870 O O . ALA A 1 110 ? -10.462 3.517 1.017 1.00 85.31 110 ALA A O 1
ATOM 871 N N . LEU A 1 111 ? -9.551 2.262 2.655 1.00 90.50 111 LEU A N 1
ATOM 872 C CA . LEU A 1 111 ? -8.459 1.709 1.866 1.00 90.50 111 LEU A CA 1
ATOM 873 C C . LEU A 1 111 ? -8.966 0.821 0.723 1.00 90.50 111 LEU A C 1
ATOM 875 O O . LEU A 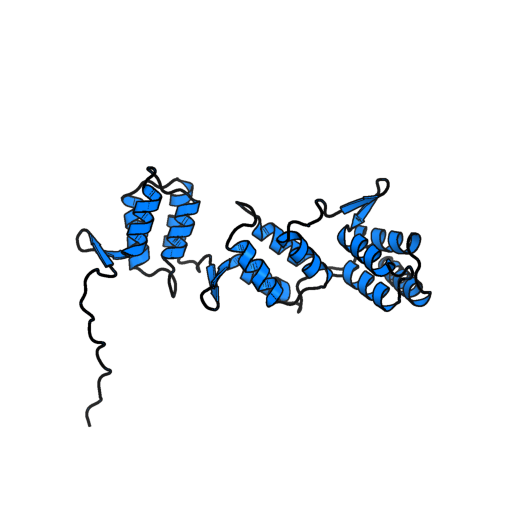1 111 ? -8.469 0.909 -0.397 1.00 90.50 111 LEU A O 1
ATOM 879 N N . LEU A 1 112 ? -9.993 -0.000 0.971 1.00 91.12 112 LEU A N 1
ATOM 880 C CA . LEU A 1 112 ? -10.606 -0.815 -0.076 1.00 91.12 112 LEU A CA 1
ATOM 881 C C . LEU A 1 112 ? -11.296 0.049 -1.143 1.00 91.12 112 LEU A C 1
ATOM 883 O O . LEU A 1 112 ? -11.161 -0.222 -2.332 1.00 91.12 112 LEU A O 1
ATOM 887 N N . GLU A 1 113 ? -12.047 1.075 -0.734 1.00 89.69 113 GLU A N 1
ATOM 888 C CA . GLU A 1 113 ? -12.716 1.991 -1.664 1.00 89.69 113 GLU A CA 1
ATOM 889 C C . GLU A 1 113 ? -11.711 2.835 -2.458 1.00 89.69 113 GLU A C 1
ATOM 891 O O . GLU A 1 113 ? -11.946 3.089 -3.637 1.00 89.69 113 GLU A O 1
ATOM 896 N N . GLU A 1 114 ? -10.594 3.247 -1.852 1.00 88.62 114 GLU A N 1
ATOM 897 C CA . GLU A 1 114 ? -9.510 3.921 -2.571 1.00 88.62 114 GLU A CA 1
ATOM 898 C C . GLU A 1 114 ? -8.865 2.986 -3.593 1.00 88.62 114 GLU A C 1
ATOM 900 O O . GLU A 1 114 ? -8.734 3.367 -4.749 1.00 88.62 114 GLU A O 1
ATOM 905 N N . ALA A 1 115 ? -8.578 1.733 -3.230 1.00 92.38 115 ALA A N 1
ATOM 906 C CA . ALA A 1 115 ? -8.010 0.770 -4.171 1.00 92.38 115 ALA A CA 1
ATOM 907 C C . ALA A 1 115 ? -8.939 0.517 -5.371 1.00 92.38 115 ALA A C 1
ATOM 909 O O . ALA A 1 115 ? -8.488 0.469 -6.511 1.00 92.38 115 ALA A O 1
ATOM 910 N N . GLN A 1 116 ? -10.252 0.438 -5.132 1.00 89.06 116 GLN A N 1
ATOM 911 C CA . GLN A 1 116 ? -11.253 0.332 -6.198 1.00 89.06 116 GLN A CA 1
ATOM 912 C C . GLN A 1 116 ? -11.308 1.580 -7.092 1.00 89.06 116 GLN A C 1
ATOM 914 O O . GLN A 1 116 ? -11.590 1.460 -8.281 1.00 89.06 116 GLN A O 1
ATOM 919 N N . ARG A 1 117 ? -11.051 2.776 -6.544 1.00 84.19 117 ARG A N 1
ATOM 920 C CA . ARG A 1 117 ? -10.926 4.008 -7.340 1.00 84.19 117 ARG A CA 1
ATOM 921 C C . ARG A 1 117 ? -9.632 4.035 -8.146 1.00 84.19 117 ARG A C 1
ATOM 923 O O . ARG A 1 117 ? -9.669 4.448 -9.298 1.00 84.19 117 ARG A O 1
ATOM 930 N N . SER A 1 118 ? -8.521 3.602 -7.558 1.00 83.38 118 SER A N 1
ATOM 931 C CA . SER A 1 118 ? -7.227 3.519 -8.239 1.00 83.38 118 SER A CA 1
ATOM 932 C C . SER A 1 118 ? -7.234 2.515 -9.394 1.00 83.38 118 SER A C 1
ATOM 934 O O . SER A 1 118 ? -6.512 2.695 -10.355 1.00 83.38 118 SER A O 1
ATOM 936 N N . GLU A 1 119 ? -8.069 1.476 -9.345 1.00 89.12 119 GLU A N 1
ATOM 937 C CA . GLU A 1 119 ? -8.224 0.521 -10.454 1.00 89.12 119 GLU A CA 1
ATOM 938 C C . GLU A 1 119 ? -9.145 1.041 -11.583 1.00 89.12 119 GLU A C 1
ATOM 940 O O . GLU A 1 119 ? -9.441 0.315 -12.531 1.00 89.12 119 GLU A O 1
ATOM 945 N N . ALA A 1 120 ? -9.658 2.274 -11.506 1.00 78.69 120 ALA A N 1
ATOM 946 C CA . ALA A 1 120 ? -10.691 2.753 -12.430 1.00 78.69 120 ALA A CA 1
ATOM 947 C C . ALA A 1 120 ? -10.251 2.794 -13.907 1.00 78.69 120 ALA A C 1
ATOM 949 O O . ALA A 1 120 ? -11.106 2.732 -14.793 1.00 78.69 120 ALA A O 1
ATOM 950 N N . ASP A 1 121 ? -8.950 2.886 -14.186 1.00 74.62 121 ASP A N 1
ATOM 951 C CA . ASP A 1 121 ? -8.374 2.814 -15.536 1.00 74.62 121 ASP A CA 1
ATOM 952 C C . ASP A 1 121 ? -8.012 1.376 -15.977 1.00 74.62 121 ASP A C 1
ATOM 954 O O . ASP A 1 121 ? -7.532 1.159 -17.091 1.00 74.62 121 ASP A O 1
ATOM 958 N N . GLY A 1 122 ? -8.312 0.382 -15.137 1.00 81.69 122 GLY A N 1
ATOM 959 C CA . GLY A 1 122 ? -8.158 -1.046 -15.396 1.00 81.69 122 GLY A CA 1
ATOM 960 C C . GLY A 1 122 ? -6.996 -1.716 -14.661 1.00 81.69 122 GLY A C 1
ATOM 961 O O . GLY A 1 122 ? -6.934 -2.950 -14.684 1.00 81.69 122 GLY A O 1
ATOM 962 N N . GLN A 1 123 ? -6.094 -0.959 -14.025 1.00 89.06 123 GLN A N 1
ATOM 963 C CA . GLN A 1 123 ? -5.018 -1.499 -13.187 1.00 89.06 123 GLN A CA 1
ATOM 964 C C . GLN A 1 123 ? -4.425 -0.431 -12.263 1.00 89.06 123 GLN A C 1
ATOM 966 O O . GLN A 1 123 ? -4.202 0.696 -12.662 1.00 89.06 123 GLN A O 1
ATOM 971 N N . ILE A 1 124 ? -4.048 -0.814 -11.050 1.00 88.31 124 ILE A N 1
ATOM 972 C CA . ILE A 1 124 ? -3.408 0.094 -10.101 1.00 88.31 124 ILE A CA 1
ATOM 973 C C . ILE A 1 124 ? -1.938 0.311 -10.495 1.00 88.31 124 ILE A C 1
ATOM 975 O O . ILE A 1 124 ? -1.148 -0.640 -10.561 1.00 88.31 124 ILE A O 1
ATOM 979 N N . SER A 1 125 ? -1.564 1.570 -10.726 1.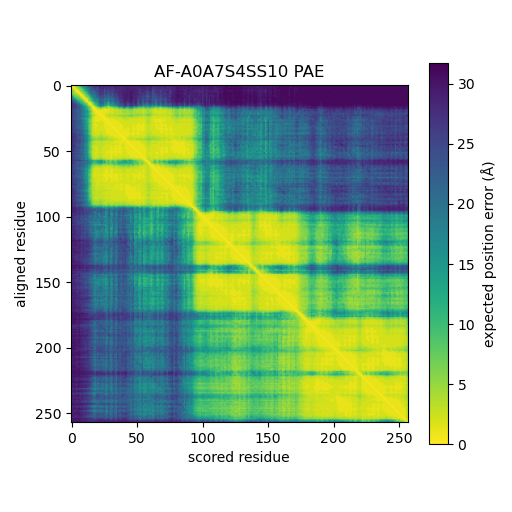00 86.88 125 SER A N 1
ATOM 980 C CA . SER A 1 125 ? -0.188 2.006 -10.992 1.00 86.88 125 SER A CA 1
ATOM 981 C C . SER A 1 125 ? 0.712 1.939 -9.761 1.00 86.88 125 SER A C 1
ATOM 983 O O . SER A 1 125 ? 0.251 1.879 -8.618 1.00 86.88 125 SER A O 1
ATOM 985 N N . TRP A 1 126 ? 2.033 2.046 -9.952 1.00 84.81 126 TRP A N 1
ATOM 986 C CA . TRP A 1 126 ? 2.959 2.125 -8.821 1.00 84.81 126 TRP A CA 1
ATOM 987 C C . TRP A 1 126 ? 2.677 3.334 -7.922 1.00 84.81 126 TRP A C 1
ATOM 989 O O . TRP A 1 126 ? 2.764 3.233 -6.697 1.00 84.81 126 TRP A O 1
ATOM 999 N N . ARG A 1 127 ? 2.319 4.482 -8.511 1.00 81.69 127 ARG A N 1
ATOM 1000 C CA . ARG A 1 127 ? 2.033 5.709 -7.751 1.00 81.69 127 ARG A CA 1
ATOM 1001 C C . ARG A 1 127 ? 0.802 5.549 -6.873 1.00 81.69 127 ARG A C 1
ATOM 1003 O O . ARG A 1 127 ? 0.809 6.023 -5.739 1.00 81.69 127 ARG A O 1
ATOM 1010 N N . GLU A 1 128 ? -0.216 4.875 -7.386 1.00 87.44 128 GLU A N 1
ATOM 1011 C CA . GLU A 1 128 ? -1.440 4.581 -6.648 1.00 87.44 128 GLU A CA 1
ATOM 1012 C C . GLU A 1 128 ? -1.207 3.511 -5.586 1.00 87.44 128 GLU A C 1
ATOM 1014 O O . GLU A 1 128 ? -1.571 3.721 -4.435 1.00 87.44 128 GLU A O 1
ATOM 1019 N N . ALA A 1 129 ? -0.493 2.427 -5.904 1.00 91.50 129 ALA A N 1
ATOM 1020 C CA . ALA A 1 129 ? -0.091 1.429 -4.911 1.00 91.50 129 ALA A CA 1
ATOM 1021 C C . ALA A 1 129 ? 0.736 2.049 -3.772 1.00 91.50 129 ALA A C 1
ATOM 1023 O O . ALA A 1 129 ? 0.584 1.681 -2.607 1.00 91.50 129 ALA A O 1
ATOM 1024 N N . LYS A 1 130 ? 1.587 3.030 -4.091 1.00 87.00 130 LYS A N 1
ATOM 1025 C CA . LYS A 1 130 ? 2.328 3.820 -3.106 1.00 87.00 130 LYS A CA 1
ATOM 1026 C C . LYS A 1 130 ? 1.415 4.693 -2.253 1.00 87.00 130 LYS A C 1
ATOM 1028 O O . LYS A 1 130 ? 1.612 4.729 -1.043 1.00 87.00 130 LYS A O 1
ATOM 1033 N N . ALA A 1 131 ? 0.464 5.400 -2.859 1.00 86.69 131 ALA A N 1
ATOM 1034 C CA . ALA A 1 131 ? -0.506 6.199 -2.116 1.00 86.69 131 ALA A CA 1
ATOM 1035 C C . ALA A 1 131 ? -1.317 5.312 -1.158 1.00 86.69 131 ALA A C 1
ATOM 1037 O O . ALA A 1 131 ? -1.316 5.569 0.040 1.00 86.69 131 ALA A O 1
ATOM 1038 N N . LEU A 1 132 ? -1.851 4.191 -1.658 1.00 91.12 132 LEU A N 1
ATOM 1039 C CA . LEU A 1 132 ? -2.551 3.179 -0.863 1.00 91.12 132 LEU A CA 1
ATOM 1040 C C . LEU A 1 132 ? -1.712 2.687 0.317 1.00 91.12 132 LEU A C 1
ATOM 1042 O O . LEU A 1 132 ? -2.210 2.569 1.432 1.00 91.12 132 LEU A O 1
ATOM 1046 N N . PHE A 1 133 ? -0.431 2.393 0.090 1.00 90.31 133 PHE A N 1
ATOM 1047 C CA . PHE A 1 133 ? 0.442 1.906 1.151 1.00 90.31 133 PHE A CA 1
ATOM 1048 C C . PHE A 1 133 ? 0.743 2.958 2.229 1.00 90.31 133 PHE A C 1
ATOM 1050 O O . PHE A 1 133 ? 0.797 2.618 3.410 1.00 90.31 133 PHE A O 1
ATOM 1057 N N . GLU A 1 134 ? 0.967 4.218 1.849 1.00 86.25 134 GLU A N 1
ATOM 1058 C CA . GLU A 1 134 ? 1.207 5.282 2.831 1.00 86.25 134 GLU A CA 1
ATOM 1059 C C . GLU A 1 134 ? -0.072 5.625 3.607 1.00 86.25 134 GLU A C 1
ATOM 1061 O O . GLU A 1 134 ? -0.000 5.787 4.824 1.00 86.25 134 GLU A O 1
ATOM 1066 N N . ASP A 1 135 ? -1.236 5.621 2.950 1.00 84.69 135 ASP A N 1
ATOM 1067 C CA . ASP A 1 135 ? -2.538 5.783 3.610 1.00 84.69 135 ASP A CA 1
ATOM 1068 C C . ASP A 1 135 ? -2.791 4.648 4.615 1.00 84.69 135 ASP A C 1
ATOM 1070 O O . ASP A 1 135 ? -3.216 4.887 5.743 1.00 84.69 135 ASP A O 1
ATOM 1074 N N . ALA A 1 136 ? -2.438 3.410 4.252 1.00 86.19 136 ALA A N 1
ATOM 1075 C CA . ALA A 1 136 ? -2.529 2.238 5.124 1.00 86.19 136 ALA A CA 1
ATOM 1076 C C . ALA A 1 136 ? -1.585 2.285 6.342 1.00 86.19 136 ALA A C 1
ATOM 1078 O O . ALA A 1 136 ? -1.762 1.523 7.293 1.00 86.19 136 ALA A O 1
ATOM 1079 N N . LYS A 1 137 ? -0.543 3.122 6.312 1.00 81.25 137 LYS A N 1
ATOM 1080 C CA . LYS A 1 137 ? 0.414 3.275 7.416 1.00 81.25 137 LYS A CA 1
ATOM 1081 C C . LYS A 1 137 ? 0.046 4.383 8.393 1.00 81.25 137 LYS A C 1
ATOM 1083 O O . LYS A 1 137 ? 0.657 4.429 9.467 1.00 81.25 137 LYS A O 1
ATOM 1088 N N . ASP A 1 138 ? -0.871 5.278 8.031 1.00 63.38 138 ASP A N 1
ATOM 1089 C CA . ASP A 1 138 ? -1.167 6.446 8.851 1.00 63.38 138 ASP A CA 1
ATOM 1090 C C . ASP A 1 138 ? -1.710 6.037 10.237 1.00 63.38 138 ASP A C 1
ATOM 1092 O O . ASP A 1 138 ? -2.454 5.069 10.404 1.00 63.38 138 ASP A O 1
ATOM 1096 N N . GLY A 1 139 ? -1.280 6.746 11.281 1.00 61.44 139 GLY A N 1
ATOM 1097 C CA . GLY A 1 139 ? -1.601 6.433 12.676 1.00 61.44 139 GLY A CA 1
ATOM 1098 C C . GLY A 1 139 ? -0.613 5.490 13.378 1.00 61.44 139 GLY A C 1
ATOM 1099 O O . GLY A 1 139 ? 0.282 5.962 14.079 1.00 61.44 139 GLY A O 1
ATOM 1100 N N . CYS A 1 140 ? -0.817 4.169 13.298 1.00 53.91 140 CYS A N 1
ATOM 1101 C CA . CYS A 1 140 ? -0.161 3.177 14.179 1.00 53.91 140 CYS A CA 1
ATOM 1102 C C . CYS A 1 140 ? 0.847 2.251 13.470 1.00 53.91 140 CYS A C 1
ATOM 1104 O O . CYS A 1 140 ? 1.406 1.358 14.111 1.00 53.91 140 CYS A O 1
ATOM 1106 N N . GLY A 1 141 ? 1.085 2.453 12.171 1.00 59.31 141 GLY A N 1
ATOM 1107 C CA . GLY A 1 141 ? 1.827 1.522 11.321 1.00 59.31 141 GLY A CA 1
ATOM 1108 C C . GLY A 1 141 ? 0.956 0.389 10.764 1.00 59.31 141 GLY A C 1
ATOM 1109 O O . GLY A 1 141 ? -0.198 0.218 11.144 1.00 59.31 141 GLY A O 1
ATOM 1110 N N . LEU A 1 142 ? 1.527 -0.396 9.846 1.00 67.69 142 LEU A N 1
ATOM 1111 C CA . LEU A 1 142 ? 0.812 -1.417 9.076 1.00 67.69 142 LEU A CA 1
ATOM 1112 C C . LEU A 1 142 ? 0.521 -2.684 9.909 1.00 67.69 142 LEU A C 1
ATOM 1114 O O . LEU A 1 142 ? 1.249 -3.675 9.819 1.00 67.69 142 LEU A O 1
ATOM 1118 N N . THR A 1 143 ? -0.528 -2.681 10.735 1.00 61.50 143 THR A N 1
ATOM 1119 C CA . THR A 1 143 ? -0.885 -3.842 11.573 1.00 61.50 143 THR A CA 1
ATOM 1120 C C . THR A 1 143 ? -2.379 -4.149 11.531 1.00 61.50 143 THR A C 1
ATOM 1122 O O . THR A 1 143 ? -3.203 -3.256 11.605 1.00 61.50 143 THR A O 1
ATOM 1125 N N . GLY A 1 144 ? -2.756 -5.428 11.456 1.00 78.56 144 GLY A N 1
ATOM 1126 C CA . GLY A 1 144 ? -4.161 -5.836 11.545 1.00 78.56 144 GLY A CA 1
ATOM 1127 C C . GLY A 1 144 ? -4.950 -5.662 10.243 1.00 78.56 144 GLY A C 1
ATOM 1128 O O . GLY A 1 144 ? -4.730 -6.394 9.273 1.00 78.56 144 GLY A O 1
ATOM 1129 N N . THR A 1 145 ? -5.927 -4.752 10.245 1.00 83.38 145 THR A N 1
ATOM 1130 C CA . THR A 1 145 ? -6.964 -4.690 9.198 1.00 83.38 145 THR A CA 1
ATOM 1131 C C . THR A 1 145 ? -6.436 -4.056 7.911 1.00 83.38 145 THR A C 1
ATOM 1133 O O . THR A 1 145 ? -6.766 -4.535 6.827 1.00 83.38 145 THR A O 1
ATOM 1136 N N . GLU A 1 146 ? -5.554 -3.057 7.999 1.00 87.50 146 GLU A N 1
ATOM 1137 C CA . GLU A 1 146 ? -4.935 -2.420 6.831 1.00 87.50 146 GLU A CA 1
ATOM 1138 C C . GLU A 1 146 ? -4.101 -3.435 6.035 1.00 87.50 146 GLU A C 1
ATOM 1140 O O . GLU A 1 146 ? -4.272 -3.566 4.824 1.00 87.50 146 GLU A O 1
ATOM 1145 N N . LYS A 1 147 ? -3.284 -4.252 6.720 1.00 90.19 147 LYS A N 1
ATOM 1146 C CA . LYS A 1 147 ? -2.510 -5.335 6.086 1.00 90.19 147 LYS A CA 1
ATOM 1147 C C . LYS A 1 147 ? -3.417 -6.348 5.378 1.00 90.19 147 LYS A C 1
ATOM 1149 O O . LYS A 1 147 ? -3.211 -6.634 4.202 1.00 90.19 147 LYS A O 1
ATOM 1154 N N . THR A 1 148 ? -4.445 -6.835 6.074 1.00 91.00 148 THR A N 1
ATOM 1155 C CA . THR A 1 148 ? -5.426 -7.793 5.524 1.00 91.00 148 THR A CA 1
ATOM 1156 C C . THR A 1 148 ? -6.140 -7.222 4.290 1.00 91.00 148 THR A C 1
ATOM 1158 O O . THR A 1 148 ? -6.461 -7.939 3.343 1.00 91.00 148 THR A O 1
ATOM 1161 N N . THR A 1 149 ? -6.358 -5.907 4.274 1.00 93.50 149 THR A N 1
ATOM 1162 C CA . THR A 1 149 ? -6.986 -5.195 3.157 1.00 93.50 149 THR A CA 1
ATOM 1163 C C . THR A 1 149 ? -6.055 -5.069 1.962 1.00 93.50 149 THR A C 1
ATOM 1165 O O . THR A 1 149 ? -6.487 -5.359 0.852 1.00 93.50 149 THR A O 1
ATOM 1168 N N . LEU A 1 150 ? -4.781 -4.721 2.164 1.00 94.94 150 LEU A N 1
ATOM 1169 C CA . LEU A 1 150 ? -3.795 -4.695 1.077 1.00 94.94 150 LEU A CA 1
ATOM 1170 C C . LEU A 1 150 ? -3.580 -6.086 0.463 1.00 94.94 150 LEU A C 1
ATOM 1172 O O . LEU A 1 150 ? -3.491 -6.203 -0.756 1.00 94.94 150 LEU A O 1
ATOM 1176 N N . GLU A 1 151 ? -3.560 -7.146 1.278 1.00 94.75 151 GLU A N 1
ATOM 1177 C CA . GLU A 1 151 ? -3.487 -8.535 0.798 1.00 94.75 151 GLU A CA 1
ATOM 1178 C C . GLU A 1 151 ? -4.717 -8.913 -0.041 1.00 94.75 151 GLU A C 1
ATOM 1180 O O . GLU A 1 151 ? -4.591 -9.504 -1.116 1.00 94.75 151 GLU A O 1
ATOM 1185 N N . TYR A 1 152 ? -5.916 -8.531 0.410 1.00 95.75 152 TYR A N 1
ATOM 1186 C CA . TYR A 1 152 ? -7.142 -8.734 -0.360 1.00 95.75 152 TYR A CA 1
ATOM 1187 C C . TYR A 1 152 ? -7.118 -7.961 -1.678 1.00 95.75 152 TYR A C 1
ATOM 1189 O O . TYR A 1 152 ? -7.460 -8.512 -2.724 1.00 95.75 152 TYR A O 1
ATOM 1197 N N . VAL A 1 153 ? -6.696 -6.702 -1.647 1.00 96.19 153 VAL A N 1
ATOM 1198 C CA . VAL A 1 153 ? -6.579 -5.853 -2.830 1.00 96.19 153 VAL A CA 1
ATOM 1199 C C . VAL A 1 153 ? -5.590 -6.458 -3.836 1.00 96.19 153 VAL A C 1
ATOM 1201 O O . VAL A 1 153 ? -5.951 -6.618 -4.997 1.00 96.19 153 VAL A O 1
ATOM 1204 N N . LEU A 1 154 ? -4.404 -6.903 -3.402 1.00 96.25 154 LEU A N 1
ATOM 1205 C CA . LEU A 1 154 ? -3.409 -7.569 -4.262 1.00 96.25 154 LEU A CA 1
ATOM 1206 C C . LEU A 1 154 ? -3.926 -8.845 -4.931 1.00 96.25 154 LEU A C 1
ATOM 1208 O O . LEU A 1 154 ? -3.507 -9.190 -6.042 1.00 96.25 154 LEU A O 1
ATOM 1212 N N . LYS A 1 155 ? -4.799 -9.576 -4.235 1.00 96.25 155 LYS A N 1
ATOM 1213 C CA . LYS A 1 155 ? -5.388 -10.818 -4.735 1.00 96.25 155 LYS A CA 1
ATOM 1214 C C . LYS A 1 155 ? -6.503 -10.569 -5.750 1.00 96.25 155 LYS A C 1
ATOM 1216 O O . LYS A 1 155 ? -6.661 -11.372 -6.665 1.00 96.25 155 LYS A O 1
ATOM 1221 N N . ASN A 1 156 ? -7.294 -9.514 -5.563 1.00 95.31 156 ASN A N 1
ATOM 1222 C CA . ASN A 1 156 ? -8.556 -9.336 -6.283 1.00 95.31 156 ASN A CA 1
ATOM 1223 C C . ASN A 1 156 ? -8.537 -8.217 -7.331 1.00 95.31 156 ASN A C 1
ATOM 1225 O O . ASN A 1 156 ? -9.383 -8.250 -8.220 1.00 95.31 156 ASN A O 1
ATOM 1229 N N . LEU A 1 157 ? -7.614 -7.255 -7.240 1.00 95.12 157 LEU A N 1
ATOM 1230 C CA . LEU A 1 157 ? -7.491 -6.151 -8.195 1.00 95.12 157 LEU A CA 1
ATOM 1231 C C . LEU A 1 157 ? -6.278 -6.335 -9.110 1.00 95.12 157 LEU A C 1
ATOM 1233 O O . LEU A 1 157 ? -5.314 -7.044 -8.787 1.00 95.12 157 LEU A O 1
ATOM 1237 N N . LYS A 1 158 ? -6.324 -5.686 -10.271 1.00 92.94 158 LYS A N 1
ATOM 1238 C CA . LYS A 1 158 ? -5.207 -5.645 -11.215 1.00 92.94 158 LYS A CA 1
ATOM 1239 C C . LYS A 1 158 ? -4.207 -4.569 -10.819 1.00 92.94 158 LYS A C 1
ATOM 1241 O O . LYS A 1 158 ? -4.574 -3.489 -10.378 1.00 92.94 158 LYS A O 1
ATOM 1246 N N . PHE A 1 159 ? -2.933 -4.877 -11.013 1.00 90.88 159 PHE A N 1
ATOM 1247 C CA . PHE A 1 159 ? -1.796 -4.010 -10.725 1.00 90.88 159 PHE A CA 1
ATOM 1248 C C . PHE A 1 159 ? -0.833 -4.077 -11.902 1.00 90.88 159 PHE A C 1
ATOM 1250 O O . PHE A 1 159 ? -0.721 -5.137 -12.523 1.00 90.88 159 PHE A O 1
ATOM 1257 N N . THR A 1 160 ? -0.086 -3.003 -12.146 1.00 86.44 160 THR A N 1
ATOM 1258 C CA . THR A 1 160 ? 1.139 -3.125 -12.945 1.00 86.44 160 THR A CA 1
ATOM 1259 C C . THR A 1 160 ? 2.154 -3.998 -12.201 1.00 86.44 160 THR A C 1
ATOM 1261 O O . THR A 1 160 ? 2.144 -4.067 -10.966 1.00 86.44 160 THR A O 1
ATOM 1264 N N . ASP A 1 161 ? 3.070 -4.645 -12.923 1.00 82.25 161 ASP A N 1
ATOM 1265 C CA . ASP A 1 161 ? 4.090 -5.506 -12.305 1.00 82.25 161 ASP A CA 1
ATOM 1266 C C . ASP A 1 161 ? 4.943 -4.736 -11.280 1.00 82.25 161 ASP A C 1
ATOM 1268 O O . ASP A 1 161 ? 5.204 -5.229 -10.178 1.00 82.25 161 ASP A O 1
ATOM 1272 N N . LYS A 1 162 ? 5.292 -3.477 -11.588 1.00 80.50 162 LYS A N 1
ATOM 1273 C CA . LYS A 1 162 ? 6.017 -2.567 -10.683 1.00 80.50 162 LYS A CA 1
ATOM 1274 C C . LYS A 1 162 ? 5.211 -2.252 -9.418 1.00 80.50 162 LYS A C 1
ATOM 1276 O O . LYS A 1 162 ? 5.765 -2.252 -8.317 1.00 80.50 162 LYS A O 1
ATOM 1281 N N . ALA A 1 163 ? 3.908 -2.005 -9.552 1.00 88.06 163 ALA A N 1
ATOM 1282 C CA . ALA A 1 163 ? 3.017 -1.706 -8.434 1.00 88.06 163 ALA A CA 1
ATOM 1283 C C . ALA A 1 163 ? 2.817 -2.913 -7.509 1.00 88.06 163 ALA A C 1
ATOM 1285 O O . ALA A 1 163 ? 2.924 -2.782 -6.286 1.00 88.06 163 ALA A O 1
ATOM 1286 N N . ARG A 1 164 ? 2.592 -4.094 -8.099 1.00 90.56 164 ARG A N 1
ATOM 1287 C CA . ARG A 1 164 ? 2.479 -5.369 -7.383 1.00 90.56 164 ARG A CA 1
ATOM 1288 C C . ARG A 1 164 ? 3.760 -5.676 -6.614 1.00 90.56 164 ARG A C 1
ATOM 1290 O O . ARG A 1 164 ? 3.703 -5.851 -5.400 1.00 90.56 164 ARG A O 1
ATOM 1297 N N . THR A 1 165 ? 4.906 -5.642 -7.296 1.00 86.12 165 THR A N 1
ATOM 1298 C CA . THR A 1 165 ? 6.225 -5.900 -6.696 1.00 86.12 165 THR A CA 1
ATOM 1299 C C . THR A 1 165 ? 6.509 -4.945 -5.540 1.00 86.12 165 THR A C 1
ATOM 1301 O O . THR A 1 165 ? 6.958 -5.364 -4.471 1.00 86.12 165 THR A O 1
ATOM 1304 N N . PHE A 1 166 ? 6.200 -3.655 -5.716 1.00 87.56 166 PHE A N 1
ATOM 1305 C CA . PHE A 1 166 ? 6.318 -2.673 -4.644 1.00 87.56 166 PHE A CA 1
ATOM 1306 C C . PHE A 1 166 ? 5.491 -3.086 -3.426 1.00 87.56 166 PHE A C 1
ATOM 1308 O O . PHE A 1 166 ? 6.055 -3.232 -2.342 1.00 87.56 166 PHE A O 1
ATOM 1315 N N . LEU A 1 167 ? 4.186 -3.302 -3.588 1.00 90.44 167 LEU A N 1
ATOM 1316 C CA . LEU A 1 167 ? 3.291 -3.546 -2.460 1.00 90.44 167 LEU A CA 1
ATOM 1317 C C . LEU A 1 167 ? 3.605 -4.882 -1.762 1.00 90.44 167 LEU A C 1
ATOM 1319 O O . LEU A 1 167 ? 3.666 -4.926 -0.535 1.00 90.44 167 LEU A O 1
ATOM 1323 N N . GLU A 1 168 ? 3.920 -5.940 -2.514 1.00 91.50 168 GLU A N 1
ATOM 1324 C CA . GLU A 1 168 ? 4.373 -7.230 -1.972 1.00 91.50 168 GLU A CA 1
ATOM 1325 C C . GLU A 1 168 ? 5.663 -7.085 -1.145 1.00 91.50 168 GLU A C 1
ATOM 1327 O O . GLU A 1 168 ? 5.747 -7.611 -0.031 1.00 91.50 168 GLU A O 1
ATOM 1332 N N . SER A 1 169 ? 6.644 -6.308 -1.624 1.00 87.19 169 SER A N 1
ATOM 1333 C CA . SER A 1 169 ? 7.891 -6.062 -0.882 1.00 87.19 169 SER A CA 1
ATOM 1334 C C . SER A 1 169 ? 7.655 -5.334 0.446 1.00 87.19 169 SER A C 1
ATOM 1336 O O . SER A 1 169 ? 8.297 -5.653 1.452 1.00 87.19 169 SER A O 1
ATOM 1338 N N . GLN A 1 170 ? 6.700 -4.397 0.472 1.00 87.31 170 GLN A N 1
ATOM 1339 C CA . GLN A 1 170 ? 6.311 -3.684 1.686 1.00 87.31 170 GLN A CA 1
ATOM 1340 C C . GLN A 1 170 ? 5.652 -4.625 2.698 1.00 87.31 170 GLN A C 1
ATOM 1342 O O . GLN A 1 170 ? 6.019 -4.620 3.873 1.00 87.31 170 GLN A O 1
ATOM 1347 N N . LEU A 1 171 ? 4.724 -5.473 2.244 1.00 87.81 171 LEU A N 1
ATOM 1348 C CA . LEU A 1 171 ? 4.030 -6.441 3.098 1.00 87.81 171 LEU A CA 1
ATOM 1349 C C . LEU A 1 171 ? 4.965 -7.522 3.658 1.00 87.81 171 LEU A C 1
ATOM 1351 O O . LEU A 1 171 ? 4.752 -7.998 4.778 1.00 87.81 171 LEU A O 1
ATOM 1355 N N . ALA A 1 172 ? 6.007 -7.881 2.904 1.00 85.88 172 ALA A N 1
ATOM 1356 C CA . ALA A 1 172 ? 7.050 -8.815 3.319 1.00 85.88 172 ALA A CA 1
ATOM 1357 C C . ALA A 1 172 ? 8.092 -8.195 4.271 1.00 85.88 172 ALA A C 1
ATOM 1359 O O . ALA A 1 172 ? 8.922 -8.920 4.814 1.00 85.88 172 ALA A O 1
ATOM 1360 N N . GLY A 1 173 ? 8.085 -6.870 4.468 1.00 77.56 173 GLY A N 1
ATOM 1361 C CA . GLY A 1 173 ? 9.108 -6.164 5.249 1.00 77.56 173 GLY A CA 1
ATOM 1362 C C . GLY A 1 173 ? 10.478 -6.079 4.561 1.00 77.56 173 GLY A C 1
ATOM 1363 O O . GLY A 1 173 ? 11.450 -5.662 5.187 1.00 77.56 173 GLY A O 1
ATOM 1364 N N . ASN A 1 174 ? 10.553 -6.435 3.276 1.00 71.12 174 ASN A N 1
ATOM 1365 C CA . ASN A 1 174 ? 11.775 -6.432 2.463 1.00 71.12 174 ASN A CA 1
ATOM 1366 C C . ASN A 1 174 ? 11.886 -5.186 1.572 1.00 71.12 174 ASN A C 1
ATOM 1368 O O . ASN A 1 174 ? 12.696 -5.139 0.647 1.00 71.12 174 ASN A O 1
ATOM 1372 N N . ALA A 1 175 ? 11.055 -4.180 1.829 1.00 67.12 175 ALA A N 1
ATOM 1373 C CA . ALA A 1 175 ? 11.013 -2.978 1.026 1.00 67.12 175 ALA A CA 1
ATOM 1374 C C . ALA A 1 175 ? 12.322 -2.174 1.081 1.00 67.12 175 ALA A C 1
ATOM 1376 O O . ALA A 1 175 ? 12.942 -2.038 2.145 1.00 67.12 175 ALA A O 1
ATOM 1377 N N . PRO A 1 176 ? 12.720 -1.553 -0.041 1.00 65.44 176 PRO A N 1
ATOM 1378 C CA . PRO A 1 176 ? 13.846 -0.642 -0.039 1.00 65.44 176 PRO A CA 1
ATOM 1379 C C . PRO A 1 176 ? 13.559 0.566 0.857 1.00 65.44 176 PRO A C 1
ATOM 1381 O O . PRO A 1 176 ? 12.518 1.212 0.760 1.00 65.44 176 PRO A O 1
ATOM 1384 N N . LYS A 1 177 ? 14.529 0.914 1.713 1.00 66.62 177 LYS A N 1
ATOM 1385 C CA . LYS A 1 177 ? 14.427 2.036 2.669 1.00 66.62 177 LYS A CA 1
ATOM 1386 C C . LYS A 1 177 ? 14.268 3.410 2.001 1.00 66.62 177 LYS A C 1
ATOM 1388 O O . LYS A 1 177 ? 13.992 4.389 2.686 1.00 66.62 177 LYS A O 1
ATOM 1393 N N . SER A 1 178 ? 14.500 3.499 0.692 1.00 77.19 178 SER A N 1
ATOM 1394 C CA . SER A 1 178 ? 14.424 4.734 -0.083 1.00 77.19 178 SER A CA 1
ATOM 1395 C C . SER A 1 178 ? 13.860 4.466 -1.473 1.00 77.19 178 SER A C 1
ATOM 1397 O O . SER A 1 178 ? 14.306 3.550 -2.163 1.00 77.19 178 SER A O 1
ATOM 1399 N N . TYR A 1 179 ? 12.949 5.346 -1.892 1.00 76.38 179 TYR A N 1
ATOM 1400 C CA . TYR A 1 179 ? 12.391 5.419 -3.245 1.00 76.38 179 TYR A CA 1
ATOM 1401 C C . TYR A 1 179 ? 13.448 5.644 -4.323 1.00 76.38 179 TYR A C 1
ATOM 1403 O O . TYR A 1 179 ? 13.277 5.228 -5.466 1.00 76.38 179 TYR A O 1
ATOM 1411 N N . TYR A 1 180 ? 14.539 6.305 -3.946 1.00 87.12 180 TYR A N 1
ATOM 1412 C CA . TYR A 1 180 ? 15.667 6.542 -4.825 1.00 87.12 180 TYR A CA 1
ATOM 1413 C C . TYR A 1 180 ? 16.847 5.676 -4.417 1.00 87.12 180 TYR A C 1
ATOM 1415 O O . TYR A 1 180 ? 17.146 5.540 -3.225 1.00 87.12 180 TYR A O 1
ATOM 1423 N N . LYS A 1 181 ? 17.564 5.157 -5.407 1.00 88.88 181 LYS A N 1
ATOM 1424 C CA . LYS A 1 181 ? 18.903 4.601 -5.220 1.00 88.88 181 LYS A CA 1
ATOM 1425 C C . LYS A 1 181 ? 19.904 5.654 -5.686 1.00 88.88 181 LYS A C 1
ATOM 1427 O O . LYS A 1 181 ? 19.788 6.174 -6.793 1.00 88.88 181 LYS A O 1
ATOM 1432 N N . THR A 1 182 ? 20.839 6.018 -4.812 1.00 92.62 182 THR A N 1
ATOM 1433 C CA . THR A 1 182 ? 21.919 6.946 -5.162 1.00 92.62 182 THR A CA 1
ATOM 1434 C C . THR A 1 182 ? 23.127 6.135 -5.601 1.00 92.62 182 THR A C 1
ATOM 1436 O O . THR A 1 182 ? 23.642 5.348 -4.810 1.00 92.62 182 THR A O 1
ATOM 1439 N N . VAL A 1 183 ? 23.585 6.343 -6.832 1.00 90.00 183 VAL A N 1
ATOM 1440 C CA . VAL A 1 183 ? 24.832 5.772 -7.357 1.00 90.00 183 VAL A CA 1
ATOM 1441 C C . VAL A 1 183 ? 25.720 6.942 -7.758 1.00 90.00 183 VAL A C 1
ATOM 1443 O O . VAL A 1 183 ? 25.289 7.802 -8.525 1.00 90.00 183 VAL A O 1
ATOM 1446 N N . ASP A 1 184 ? 26.906 7.031 -7.155 1.00 90.44 184 ASP A N 1
ATOM 1447 C CA . ASP A 1 184 ? 27.884 8.106 -7.388 1.00 90.44 184 ASP A CA 1
ATOM 1448 C C . ASP A 1 184 ? 27.303 9.528 -7.277 1.00 90.44 184 ASP A C 1
ATOM 1450 O O . ASP A 1 184 ? 27.605 10.430 -8.054 1.00 90.44 184 ASP A O 1
ATOM 1454 N N . GLY A 1 185 ? 26.419 9.736 -6.297 1.00 92.50 185 GLY A N 1
ATOM 1455 C CA . GLY A 1 185 ? 25.772 11.028 -6.043 1.00 92.50 185 GLY A CA 1
ATOM 1456 C C . GLY A 1 185 ? 24.570 11.344 -6.943 1.00 92.50 185 GLY A C 1
ATOM 1457 O O . GLY A 1 185 ? 23.879 12.331 -6.692 1.00 92.50 185 GLY A O 1
ATOM 1458 N N . VAL A 1 186 ? 24.258 10.501 -7.931 1.00 93.75 186 VAL A N 1
ATOM 1459 C CA . VAL A 1 186 ? 23.092 10.656 -8.813 1.00 93.75 186 VAL A CA 1
ATOM 1460 C C . VAL A 1 186 ? 21.933 9.799 -8.306 1.00 93.75 186 VAL A C 1
ATOM 1462 O O . VAL A 1 186 ? 22.124 8.639 -7.946 1.00 93.75 186 VAL A O 1
ATOM 1465 N N . LYS A 1 187 ? 20.724 10.371 -8.260 1.00 94.31 187 LYS A N 1
ATOM 1466 C CA . LYS A 1 187 ? 19.502 9.672 -7.835 1.00 94.31 187 LYS A CA 1
ATOM 1467 C C . LYS A 1 187 ? 18.814 8.999 -9.019 1.00 94.31 187 LYS A C 1
ATOM 1469 O O . LYS A 1 187 ? 18.553 9.650 -10.027 1.00 94.31 187 LYS A O 1
ATOM 1474 N N . TYR A 1 188 ? 18.439 7.743 -8.824 1.00 93.75 188 TYR A N 1
ATOM 1475 C CA . TYR A 1 188 ? 17.694 6.919 -9.774 1.00 93.75 188 TYR A CA 1
ATOM 1476 C C . TYR A 1 188 ? 16.425 6.373 -9.125 1.00 93.75 188 TYR A C 1
ATOM 1478 O O . TYR A 1 188 ? 16.371 6.250 -7.898 1.00 93.75 188 TYR A O 1
ATOM 1486 N N . ASP A 1 189 ? 15.415 6.040 -9.928 1.00 90.81 189 ASP A N 1
ATOM 1487 C CA . ASP A 1 189 ? 14.244 5.291 -9.457 1.00 90.81 189 ASP A CA 1
ATOM 1488 C C . ASP A 1 189 ? 14.726 3.911 -8.990 1.00 90.81 189 ASP A C 1
ATOM 1490 O O . ASP A 1 189 ? 15.302 3.153 -9.768 1.00 90.81 189 ASP A O 1
ATOM 1494 N N . HIS A 1 190 ? 14.548 3.608 -7.699 1.00 87.75 190 HIS A N 1
ATOM 1495 C CA . HIS A 1 190 ? 15.057 2.374 -7.103 1.00 87.75 190 HIS A CA 1
ATOM 1496 C C . HIS A 1 190 ? 14.449 1.131 -7.758 1.00 87.75 190 HIS A C 1
ATOM 1498 O O . HIS A 1 190 ? 15.164 0.167 -8.019 1.00 87.75 190 HIS A O 1
ATOM 1504 N N . LEU A 1 191 ? 13.138 1.140 -8.000 1.00 85.75 191 LEU A N 1
ATOM 1505 C CA . LEU A 1 191 ? 12.418 -0.032 -8.489 1.00 85.75 191 LEU A CA 1
ATOM 1506 C C . LEU A 1 191 ? 12.639 -0.232 -9.980 1.00 85.75 191 LEU A C 1
ATOM 1508 O O . LEU A 1 191 ? 12.846 -1.358 -10.410 1.00 85.75 191 LEU A O 1
ATOM 1512 N N . LEU A 1 192 ? 12.666 0.852 -10.755 1.00 90.00 192 LEU A N 1
ATOM 1513 C CA . LEU A 1 192 ? 13.042 0.775 -12.162 1.00 90.00 192 LEU A CA 1
ATOM 1514 C C . LEU A 1 192 ? 14.491 0.295 -12.307 1.00 90.00 192 LEU A C 1
ATOM 1516 O O . LEU A 1 192 ? 14.780 -0.502 -13.189 1.00 90.00 192 LEU A O 1
ATOM 1520 N N . LEU A 1 193 ? 15.394 0.714 -11.416 1.00 90.94 193 LEU A N 1
ATOM 1521 C CA . LEU A 1 193 ? 16.767 0.214 -11.400 1.00 90.94 193 LEU A CA 1
ATOM 1522 C C . LEU A 1 193 ? 16.846 -1.280 -11.043 1.00 90.94 193 LEU A C 1
ATOM 1524 O O . LEU A 1 193 ? 17.617 -2.000 -11.667 1.00 90.94 193 LEU A O 1
ATOM 1528 N N . ALA A 1 194 ? 16.026 -1.761 -10.107 1.00 87.38 194 ALA A N 1
ATOM 1529 C CA . ALA A 1 194 ? 15.923 -3.191 -9.809 1.00 87.38 194 ALA A CA 1
ATOM 1530 C C . ALA A 1 194 ? 15.364 -3.994 -11.001 1.00 87.38 194 ALA A C 1
ATOM 1532 O O . ALA A 1 194 ? 15.871 -5.069 -11.309 1.00 87.38 194 ALA A O 1
ATOM 1533 N N . GLU A 1 195 ? 14.378 -3.452 -11.719 1.00 88.44 195 GLU A N 1
ATOM 1534 C CA . GLU A 1 195 ? 13.829 -4.065 -12.935 1.00 88.44 195 GLU A CA 1
ATOM 1535 C C . GLU A 1 195 ? 14.871 -4.136 -14.064 1.00 88.44 195 GLU A C 1
ATOM 1537 O O . GLU A 1 195 ? 14.928 -5.112 -14.815 1.00 88.44 195 GLU A O 1
ATOM 1542 N N . ILE A 1 196 ? 15.734 -3.120 -14.176 1.00 91.81 196 ILE A N 1
ATOM 1543 C CA . ILE A 1 196 ? 16.881 -3.123 -15.095 1.00 91.81 196 ILE A CA 1
ATOM 1544 C C . ILE A 1 196 ? 17.869 -4.225 -14.708 1.00 91.81 196 ILE A C 1
ATOM 1546 O O . ILE A 1 196 ? 18.327 -4.957 -15.583 1.00 91.81 196 ILE A O 1
ATOM 1550 N N . GLU A 1 197 ? 18.193 -4.350 -13.417 1.00 90.06 197 GLU A N 1
ATOM 1551 C CA . GLU A 1 197 ? 19.087 -5.393 -12.899 1.00 90.06 197 GLU A CA 1
ATOM 1552 C C . GLU A 1 197 ? 18.532 -6.804 -13.195 1.00 90.06 197 GLU A C 1
ATOM 1554 O O . GLU A 1 197 ? 19.287 -7.656 -13.664 1.00 90.06 197 GLU A O 1
ATOM 1559 N N . ASP A 1 198 ? 17.224 -7.042 -13.018 1.00 88.00 198 ASP A N 1
ATOM 1560 C CA . ASP A 1 198 ? 16.581 -8.320 -13.377 1.00 88.00 198 ASP A CA 1
ATOM 1561 C C . ASP A 1 198 ? 16.566 -8.562 -14.892 1.00 88.00 198 ASP A C 1
ATOM 1563 O O . ASP A 1 198 ? 16.948 -9.639 -15.345 1.00 88.00 198 ASP A O 1
ATOM 1567 N N . SER A 1 199 ? 16.194 -7.555 -15.687 1.00 89.50 199 SER A N 1
ATOM 1568 C CA . SER A 1 199 ? 16.173 -7.649 -17.156 1.00 89.50 199 SER A CA 1
ATOM 1569 C C . SER A 1 199 ? 17.563 -7.903 -17.748 1.00 89.50 199 SER A C 1
ATOM 1571 O O . SER A 1 199 ? 17.698 -8.467 -18.827 1.00 89.50 199 SER A O 1
ATOM 1573 N N . ALA A 1 200 ? 18.621 -7.468 -17.060 1.00 92.25 200 ALA A N 1
ATOM 1574 C CA . ALA A 1 200 ? 20.001 -7.649 -17.491 1.00 92.25 200 ALA A CA 1
ATOM 1575 C C . ALA A 1 200 ? 20.670 -8.906 -16.908 1.00 92.25 200 ALA A C 1
ATOM 1577 O O . ALA A 1 200 ? 21.845 -9.140 -17.203 1.00 92.25 200 ALA A O 1
ATOM 1578 N N . LYS A 1 201 ? 19.970 -9.722 -16.100 1.00 90.69 201 LYS A N 1
ATOM 1579 C CA . LYS A 1 201 ? 20.566 -10.869 -15.385 1.00 90.69 201 LYS A CA 1
ATOM 1580 C C . LYS A 1 201 ? 21.189 -11.913 -16.312 1.00 90.69 201 LYS A C 1
ATOM 1582 O O . LYS A 1 201 ? 22.225 -12.486 -15.981 1.00 90.69 201 LYS A O 1
ATOM 1587 N N . ASP A 1 202 ? 20.609 -12.087 -17.498 1.00 90.81 202 ASP A N 1
ATOM 1588 C CA . ASP A 1 202 ? 21.092 -13.014 -18.527 1.00 90.81 202 ASP A CA 1
ATOM 1589 C C . ASP A 1 202 ? 22.222 -12.394 -19.380 1.00 90.81 202 ASP A C 1
ATOM 1591 O O . ASP A 1 202 ? 22.727 -12.999 -20.326 1.00 90.81 202 ASP A O 1
ATOM 1595 N N . GLY A 1 203 ? 22.657 -11.175 -19.038 1.00 93.62 203 GLY A N 1
ATOM 1596 C CA . GLY A 1 203 ? 23.758 -10.449 -19.668 1.00 93.62 203 GLY A CA 1
ATOM 1597 C C . GLY A 1 203 ? 23.386 -9.700 -20.949 1.00 93.62 203 GLY A C 1
ATOM 1598 O O . GLY A 1 203 ? 24.259 -9.045 -21.529 1.00 93.62 203 GLY A O 1
ATOM 1599 N N . LEU A 1 204 ? 22.129 -9.782 -21.396 1.00 96.62 204 LEU A N 1
ATOM 1600 C CA . LEU A 1 204 ? 21.627 -9.119 -22.596 1.00 96.62 204 LEU A CA 1
ATOM 1601 C C . LEU A 1 204 ? 20.118 -8.854 -22.495 1.00 96.62 204 LEU A C 1
ATOM 1603 O O . LEU A 1 204 ? 19.337 -9.793 -22.442 1.00 96.62 204 LEU A O 1
ATOM 1607 N N . VAL A 1 205 ? 19.720 -7.583 -22.549 1.00 97.06 205 VAL A N 1
ATOM 1608 C CA . VAL A 1 205 ? 18.315 -7.162 -22.492 1.00 97.06 205 VAL A CA 1
ATOM 1609 C C . VAL A 1 205 ? 17.665 -7.272 -23.878 1.00 97.06 205 VAL A C 1
ATOM 1611 O O . VAL A 1 205 ? 18.115 -6.665 -24.862 1.00 97.06 205 VAL A O 1
ATOM 1614 N N . SER A 1 206 ? 1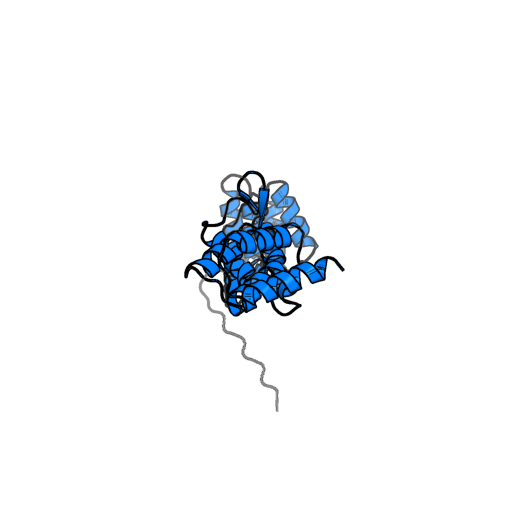6.592 -8.051 -23.962 1.00 97.69 206 SER A N 1
ATOM 1615 C CA . SER A 1 206 ? 15.773 -8.250 -25.160 1.00 97.69 206 SER A CA 1
ATOM 1616 C C . SER A 1 206 ? 14.829 -7.074 -25.435 1.00 97.69 206 SER A C 1
ATOM 1618 O O . SER A 1 206 ? 14.595 -6.210 -24.591 1.00 97.69 206 SER A O 1
ATOM 1620 N N . GLU A 1 207 ? 14.246 -7.027 -26.637 1.00 97.00 207 GLU A N 1
ATOM 1621 C CA . GLU A 1 207 ? 13.270 -5.985 -26.992 1.00 97.00 207 GLU A CA 1
ATOM 1622 C C . GLU A 1 207 ? 12.012 -6.055 -26.111 1.00 97.00 207 GLU A C 1
ATOM 1624 O O . GLU A 1 207 ? 11.452 -5.023 -25.745 1.00 97.00 207 GLU A O 1
ATOM 1629 N N . ALA A 1 208 ? 11.583 -7.263 -25.734 1.00 94.31 208 ALA A N 1
ATOM 1630 C CA . ALA A 1 208 ? 10.444 -7.459 -24.841 1.00 94.31 208 ALA A CA 1
ATOM 1631 C C . ALA A 1 208 ? 10.719 -6.887 -23.443 1.00 94.31 208 ALA A C 1
ATOM 1633 O O . ALA A 1 208 ? 9.878 -6.186 -22.883 1.00 94.31 208 ALA A O 1
ATOM 1634 N N . GLU A 1 209 ? 11.917 -7.116 -22.908 1.00 95.06 209 GLU A N 1
ATOM 1635 C CA . GLU A 1 209 ? 12.330 -6.554 -21.620 1.00 95.06 209 GLU A CA 1
ATOM 1636 C C . GLU A 1 209 ? 12.514 -5.038 -21.699 1.00 95.06 209 GLU A C 1
ATOM 1638 O O . GLU A 1 209 ? 12.106 -4.330 -20.787 1.00 95.06 209 GLU A O 1
ATOM 1643 N N . ALA A 1 210 ? 13.031 -4.502 -22.806 1.00 96.56 210 ALA A N 1
ATOM 1644 C CA . ALA A 1 210 ? 13.097 -3.057 -23.016 1.00 96.56 210 ALA A CA 1
ATOM 1645 C C . ALA A 1 210 ? 11.708 -2.396 -23.084 1.00 96.56 210 ALA A C 1
ATOM 1647 O O . ALA A 1 210 ? 11.527 -1.301 -22.549 1.00 96.56 210 ALA A O 1
ATOM 1648 N N . LYS A 1 211 ? 10.708 -3.063 -23.676 1.00 94.81 211 LYS A N 1
ATOM 1649 C CA . LYS A 1 211 ? 9.302 -2.622 -23.625 1.00 94.81 211 LYS A CA 1
ATOM 1650 C C . LYS A 1 211 ? 8.766 -2.634 -22.200 1.00 94.81 211 LYS A C 1
ATOM 1652 O O . LYS A 1 211 ? 8.242 -1.621 -21.756 1.00 94.81 211 LYS A O 1
ATOM 1657 N N . ARG A 1 212 ? 9.008 -3.715 -21.454 1.00 91.00 212 ARG A N 1
ATOM 1658 C CA . ARG A 1 212 ? 8.652 -3.814 -20.032 1.00 91.00 212 ARG A CA 1
ATOM 1659 C C . ARG A 1 212 ? 9.295 -2.701 -19.196 1.00 91.00 212 ARG A C 1
ATOM 1661 O O . ARG A 1 212 ? 8.618 -2.084 -18.382 1.00 91.00 212 ARG A O 1
ATOM 1668 N N . LEU A 1 213 ? 10.570 -2.387 -19.437 1.00 93.38 213 LEU A N 1
ATOM 1669 C CA . LEU A 1 213 ? 11.275 -1.278 -18.787 1.00 93.38 213 LEU A CA 1
ATOM 1670 C C . LEU A 1 213 ? 10.647 0.080 -19.108 1.00 93.38 213 LEU A C 1
ATOM 1672 O O . LEU A 1 213 ? 10.511 0.922 -18.222 1.00 93.38 213 LEU A O 1
ATOM 1676 N N . TRP A 1 214 ? 10.256 0.297 -20.363 1.00 94.94 214 TRP A N 1
ATOM 1677 C CA . TRP A 1 214 ? 9.562 1.517 -20.761 1.00 94.94 214 TRP A CA 1
ATOM 1678 C C . TRP A 1 214 ? 8.182 1.634 -20.114 1.00 94.94 214 TRP A C 1
ATOM 1680 O O . TRP A 1 214 ? 7.831 2.704 -19.616 1.00 94.94 214 TRP A O 1
ATOM 1690 N N . ASP A 1 215 ? 7.422 0.544 -20.079 1.00 88.94 215 ASP A N 1
ATOM 1691 C CA . ASP A 1 215 ? 6.101 0.504 -19.456 1.00 88.94 215 ASP A CA 1
ATOM 1692 C C . ASP A 1 215 ? 6.213 0.764 -17.946 1.00 88.94 215 ASP A C 1
ATOM 1694 O O . ASP A 1 215 ? 5.495 1.607 -17.417 1.00 88.94 215 ASP A O 1
ATOM 1698 N N . ALA A 1 216 ? 7.198 0.159 -17.270 1.00 85.81 216 ALA A N 1
ATOM 1699 C CA . ALA A 1 216 ? 7.503 0.399 -15.856 1.00 85.81 216 ALA A CA 1
ATOM 1700 C C . ALA A 1 216 ? 7.978 1.837 -15.559 1.00 85.81 216 ALA A C 1
ATOM 1702 O O . ALA A 1 216 ? 7.804 2.341 -14.446 1.00 85.81 216 ALA A O 1
ATOM 1703 N N . ALA A 1 217 ? 8.597 2.503 -16.534 1.00 90.50 217 ALA A N 1
ATOM 1704 C CA . ALA A 1 217 ? 8.973 3.913 -16.455 1.00 90.50 217 ALA A CA 1
ATOM 1705 C C . ALA A 1 217 ? 7.802 4.863 -16.764 1.00 90.50 217 ALA A C 1
ATOM 1707 O O . ALA A 1 217 ? 7.850 6.035 -16.393 1.00 90.50 217 ALA A O 1
ATOM 1708 N N . SER A 1 218 ? 6.772 4.369 -17.455 1.00 88.19 218 SER A N 1
ATOM 1709 C CA . SER A 1 218 ? 5.613 5.135 -17.926 1.00 88.19 218 SER A CA 1
ATOM 1710 C C . SER A 1 218 ? 4.354 4.894 -17.096 1.00 88.19 218 SER A C 1
ATOM 1712 O O . SER A 1 218 ? 3.302 5.424 -17.440 1.00 88.19 218 SER A O 1
ATOM 1714 N N . ASP A 1 219 ? 4.443 4.120 -16.015 1.00 74.69 219 ASP A N 1
ATOM 1715 C CA . ASP A 1 219 ? 3.312 3.499 -15.322 1.00 74.69 219 ASP A CA 1
ATOM 1716 C C . ASP A 1 219 ? 2.389 4.458 -14.548 1.00 74.69 219 ASP A C 1
ATOM 1718 O O . ASP A 1 219 ? 1.531 4.007 -13.805 1.00 74.69 219 ASP A O 1
ATOM 1722 N N . GLY A 1 220 ? 2.520 5.773 -14.740 1.00 71.50 220 GLY A N 1
ATOM 1723 C CA . GLY A 1 220 ? 1.636 6.802 -14.192 1.00 71.50 220 GLY A CA 1
ATOM 1724 C C . GLY A 1 220 ? 1.299 7.878 -15.229 1.00 71.50 220 GLY A C 1
ATOM 1725 O O . GLY A 1 220 ? 0.994 7.593 -16.380 1.00 71.50 220 GLY A O 1
ATOM 1726 N N . LYS A 1 221 ? 1.386 9.162 -14.857 1.00 70.44 221 LYS A N 1
ATOM 1727 C CA . LYS A 1 221 ? 1.104 10.296 -15.769 1.00 70.44 221 LYS A CA 1
ATOM 1728 C C . LYS A 1 221 ? 2.213 10.547 -16.815 1.00 70.44 221 LYS A C 1
ATOM 1730 O O . LYS A 1 221 ? 2.411 11.687 -17.229 1.00 70.44 221 LYS A O 1
ATOM 1735 N N . GLY A 1 222 ? 2.943 9.504 -17.208 1.00 80.69 222 GLY A N 1
ATOM 1736 C CA . GLY A 1 222 ? 4.100 9.553 -18.101 1.00 80.69 222 GLY A CA 1
ATOM 1737 C C . GLY A 1 222 ? 5.457 9.532 -17.388 1.00 80.69 222 GLY A C 1
ATOM 1738 O O . GLY A 1 222 ? 5.538 9.502 -16.159 1.00 80.69 222 GLY A O 1
ATOM 1739 N N . VAL A 1 223 ? 6.519 9.563 -18.199 1.00 89.62 223 VAL A N 1
ATOM 1740 C CA . VAL A 1 223 ? 7.916 9.372 -17.778 1.00 89.62 223 VAL A CA 1
ATOM 1741 C C . VAL A 1 223 ? 8.539 10.677 -17.261 1.00 89.62 223 VAL A C 1
ATOM 1743 O O . VAL A 1 223 ? 8.762 11.636 -18.003 1.00 89.62 223 VAL A O 1
ATOM 1746 N N . THR A 1 224 ? 8.885 10.709 -15.980 1.00 90.62 224 THR A N 1
ATOM 1747 C CA . THR A 1 224 ? 9.564 11.821 -15.300 1.00 90.62 224 THR A CA 1
ATOM 1748 C C . THR A 1 224 ? 11.055 11.892 -15.611 1.00 90.62 224 THR A C 1
ATOM 1750 O O . THR A 1 224 ? 11.664 10.943 -16.099 1.00 90.62 224 THR A O 1
ATOM 1753 N N . ALA A 1 225 ? 11.691 13.006 -15.238 1.00 92.06 225 ALA A N 1
ATOM 1754 C CA . ALA A 1 225 ? 13.137 13.179 -15.369 1.00 92.06 225 ALA A CA 1
ATOM 1755 C C . ALA A 1 225 ? 13.953 12.089 -14.646 1.00 92.06 225 ALA A C 1
ATOM 1757 O O . ALA A 1 225 ? 15.004 11.698 -15.145 1.00 92.06 225 ALA A O 1
ATOM 1758 N N . ILE A 1 226 ? 13.477 11.573 -13.503 1.00 92.19 226 ILE A N 1
ATOM 1759 C CA . ILE A 1 226 ? 14.165 10.493 -12.779 1.00 92.19 226 ILE A CA 1
ATOM 1760 C C . ILE A 1 226 ? 14.031 9.165 -13.529 1.00 92.19 226 ILE A C 1
ATOM 1762 O O . ILE A 1 226 ? 15.028 8.461 -13.683 1.00 92.19 226 ILE A O 1
ATOM 1766 N N . GLU A 1 227 ? 12.843 8.833 -14.037 1.00 93.38 227 GLU A N 1
ATOM 1767 C CA . GLU A 1 227 ? 12.632 7.622 -14.843 1.00 93.38 227 GLU A CA 1
ATOM 1768 C C . GLU A 1 227 ? 13.457 7.689 -16.144 1.00 93.38 227 GLU A C 1
ATOM 1770 O O . GLU A 1 227 ? 14.191 6.753 -16.454 1.00 93.38 227 GLU A O 1
ATOM 1775 N N . GLN A 1 228 ? 13.475 8.838 -16.833 1.00 95.00 228 GLN A N 1
ATOM 1776 C CA . GLN A 1 228 ? 14.334 9.069 -18.004 1.00 95.00 228 GLN A CA 1
ATOM 1777 C C . GLN A 1 228 ? 15.823 8.911 -17.677 1.00 95.00 228 GLN A C 1
ATOM 1779 O O . GLN A 1 228 ? 16.556 8.257 -18.417 1.00 95.00 228 GLN A O 1
ATOM 1784 N N . GLN A 1 229 ? 16.289 9.508 -16.576 1.00 95.81 229 GLN A N 1
ATOM 1785 C CA . GLN A 1 229 ? 17.678 9.398 -16.126 1.00 95.81 229 GLN A CA 1
ATOM 1786 C C . GLN A 1 229 ? 18.047 7.945 -15.802 1.00 95.81 229 GLN A C 1
ATOM 1788 O O . GLN A 1 229 ? 19.153 7.506 -16.107 1.00 95.81 229 GLN A O 1
ATOM 1793 N N . THR A 1 230 ? 17.113 7.189 -15.227 1.00 96.12 230 THR A N 1
ATOM 1794 C CA . THR A 1 230 ? 17.291 5.773 -14.886 1.00 96.12 230 THR A CA 1
ATOM 1795 C C . THR A 1 230 ? 17.357 4.896 -16.139 1.00 96.12 230 THR A C 1
ATOM 1797 O O . THR A 1 230 ? 18.249 4.058 -16.239 1.00 96.12 230 THR A O 1
ATOM 1800 N N . LEU A 1 231 ? 16.517 5.143 -17.150 1.00 96.88 231 LEU A N 1
ATOM 1801 C CA . LEU A 1 231 ? 16.604 4.458 -18.448 1.00 96.88 231 LEU A CA 1
ATOM 1802 C C . LEU A 1 231 ? 17.893 4.806 -19.212 1.00 96.88 231 LEU A C 1
ATOM 1804 O O . LEU A 1 231 ? 18.529 3.924 -19.786 1.00 96.88 231 LEU A O 1
ATOM 1808 N N . LYS A 1 232 ? 18.332 6.072 -19.186 1.00 96.75 232 LYS A N 1
ATOM 1809 C CA . LYS A 1 232 ? 19.627 6.485 -19.764 1.00 96.75 232 LYS A CA 1
ATOM 1810 C C . LYS A 1 232 ? 20.799 5.793 -19.073 1.00 96.75 232 LYS A C 1
ATOM 1812 O O . LYS A 1 232 ? 21.741 5.370 -19.736 1.00 96.75 232 LYS A O 1
ATOM 1817 N N . TYR A 1 233 ? 20.731 5.659 -17.750 1.00 96.06 233 TYR A N 1
ATOM 1818 C CA . TYR A 1 233 ? 21.708 4.891 -16.988 1.00 96.06 233 TYR A CA 1
ATOM 1819 C C . TYR A 1 233 ? 21.703 3.413 -17.395 1.00 96.06 233 TYR A C 1
ATOM 1821 O O . TYR A 1 233 ? 22.773 2.860 -17.635 1.00 96.06 233 TYR A O 1
ATOM 1829 N N . ALA A 1 234 ? 20.528 2.803 -17.579 1.00 95.25 234 ALA A N 1
ATOM 1830 C CA . ALA A 1 234 ? 20.405 1.432 -18.078 1.00 95.25 234 ALA A CA 1
ATOM 1831 C C . ALA A 1 234 ? 21.134 1.245 -19.414 1.00 95.25 234 ALA A C 1
ATOM 1833 O O . ALA A 1 234 ? 21.996 0.377 -19.524 1.00 95.25 234 ALA A O 1
ATOM 1834 N N . LEU A 1 235 ? 20.843 2.107 -20.397 1.00 97.12 235 LEU A N 1
ATOM 1835 C CA . LEU A 1 235 ? 21.448 2.079 -21.734 1.00 97.12 235 LEU A CA 1
ATOM 1836 C C . LEU A 1 235 ? 22.977 2.227 -21.714 1.00 97.12 235 LEU A C 1
ATOM 1838 O O . LEU A 1 235 ? 23.649 1.754 -22.629 1.00 97.12 235 LEU A O 1
ATOM 1842 N N . ALA A 1 236 ? 23.527 2.886 -20.691 1.00 95.50 236 ALA A N 1
ATOM 1843 C CA . ALA A 1 236 ? 24.966 3.052 -20.521 1.00 95.50 236 ALA A CA 1
ATOM 1844 C C . ALA A 1 236 ? 25.644 1.859 -19.821 1.00 95.50 236 ALA A C 1
ATOM 1846 O O . ALA A 1 236 ? 26.824 1.614 -20.064 1.00 95.50 236 ALA A O 1
ATOM 1847 N N . GLN A 1 237 ? 24.936 1.150 -18.937 1.00 93.00 237 GLN A N 1
ATOM 1848 C CA . GLN A 1 237 ? 25.525 0.132 -18.055 1.00 93.00 237 GLN A CA 1
ATOM 1849 C C . GLN A 1 237 ? 25.225 -1.309 -18.478 1.00 93.00 237 GLN A C 1
ATOM 1851 O O . GLN A 1 237 ? 26.056 -2.192 -18.274 1.00 93.00 237 GLN A O 1
ATOM 1856 N N . ALA A 1 238 ? 24.054 -1.563 -19.062 1.00 94.81 238 ALA A N 1
ATOM 1857 C CA . ALA A 1 238 ? 23.635 -2.890 -19.491 1.00 94.81 238 ALA A CA 1
ATOM 1858 C C . ALA A 1 238 ? 23.817 -3.077 -21.002 1.00 94.81 238 ALA A C 1
ATOM 1860 O O . ALA A 1 238 ? 23.834 -2.126 -21.786 1.00 94.81 238 ALA A O 1
ATOM 1861 N N . LYS A 1 239 ? 23.950 -4.336 -21.425 1.00 97.00 239 LYS A N 1
ATOM 1862 C CA . LYS A 1 239 ? 23.958 -4.692 -22.845 1.00 97.00 239 LYS A CA 1
ATOM 1863 C C . LYS A 1 239 ? 22.529 -4.923 -23.302 1.00 97.00 239 LYS A C 1
ATOM 1865 O O . LYS A 1 239 ? 21.798 -5.679 -22.674 1.00 97.00 239 LYS A O 1
ATOM 1870 N N . PHE A 1 240 ? 22.168 -4.319 -24.421 1.00 98.06 240 PHE A N 1
ATOM 1871 C CA . PHE A 1 240 ? 20.872 -4.480 -25.066 1.00 98.06 240 PHE A CA 1
ATOM 1872 C C . PHE A 1 240 ? 21.074 -5.120 -26.432 1.00 98.06 240 PHE A C 1
ATOM 1874 O O . PHE A 1 240 ? 22.097 -4.898 -27.082 1.00 98.06 240 PHE A O 1
ATOM 1881 N N . THR A 1 241 ? 20.086 -5.884 -26.886 1.00 98.25 241 THR A N 1
ATOM 1882 C CA . THR A 1 241 ? 19.967 -6.173 -28.319 1.00 98.25 241 THR A CA 1
ATOM 1883 C C . THR A 1 241 ? 19.761 -4.866 -29.093 1.00 98.25 241 THR A C 1
ATOM 1885 O O . THR A 1 241 ? 19.174 -3.918 -28.566 1.00 98.25 241 THR A O 1
ATOM 1888 N N . ASP A 1 242 ? 20.205 -4.809 -30.348 1.00 97.88 242 ASP A N 1
ATOM 1889 C CA . ASP A 1 242 ? 20.004 -3.637 -31.211 1.00 97.88 242 ASP A CA 1
ATOM 1890 C C . ASP A 1 242 ? 18.541 -3.145 -31.253 1.00 97.88 242 ASP A C 1
ATOM 1892 O O . ASP A 1 242 ? 18.328 -1.950 -31.030 1.00 97.88 242 ASP A O 1
ATOM 1896 N N . PRO A 1 243 ? 17.511 -4.005 -31.445 1.00 98.06 243 PRO A N 1
ATOM 1897 C CA . PRO A 1 243 ? 16.118 -3.552 -31.411 1.00 98.06 243 PRO A CA 1
ATOM 1898 C C . PRO A 1 243 ? 15.688 -3.019 -30.037 1.00 98.06 243 PRO A C 1
ATOM 1900 O O . PRO A 1 243 ? 14.968 -2.026 -29.964 1.00 98.06 243 PRO A O 1
ATOM 1903 N N . ALA A 1 244 ? 16.155 -3.624 -28.942 1.00 97.94 244 ALA A N 1
ATOM 1904 C CA . ALA A 1 244 ? 15.845 -3.166 -27.589 1.00 97.94 244 ALA A CA 1
ATOM 1905 C C . ALA A 1 244 ? 16.429 -1.777 -27.299 1.00 97.94 244 ALA A C 1
ATOM 1907 O O . ALA A 1 244 ? 15.754 -0.914 -26.733 1.00 97.94 244 ALA A O 1
ATOM 1908 N N . LYS A 1 245 ? 17.678 -1.558 -27.725 1.00 98.06 245 LYS A N 1
ATOM 1909 C CA . LYS A 1 245 ? 18.366 -0.274 -27.601 1.00 98.06 245 LYS A CA 1
ATOM 1910 C C . LYS A 1 245 ? 17.665 0.806 -28.422 1.00 98.06 245 LYS A C 1
ATOM 1912 O O . LYS A 1 245 ? 17.328 1.853 -27.873 1.00 98.06 245 LYS A O 1
ATOM 1917 N N . ALA A 1 246 ? 17.404 0.523 -29.700 1.00 98.00 246 ALA A N 1
ATOM 1918 C CA . ALA A 1 246 ? 16.738 1.452 -30.607 1.00 98.00 246 ALA A CA 1
ATOM 1919 C C . ALA A 1 246 ? 15.358 1.868 -30.078 1.00 98.00 246 ALA A C 1
ATOM 1921 O O . ALA A 1 246 ? 15.038 3.054 -30.064 1.00 98.00 246 ALA A O 1
ATOM 1922 N N . PHE A 1 247 ? 14.580 0.909 -29.563 1.00 98.06 247 PHE A N 1
ATOM 1923 C CA . PHE A 1 247 ? 13.272 1.175 -28.973 1.00 98.06 247 PHE A CA 1
ATOM 1924 C C . PHE A 1 247 ? 13.343 2.184 -27.813 1.00 98.06 247 PHE A C 1
ATOM 1926 O O . PHE A 1 247 ? 12.606 3.171 -27.811 1.00 98.06 247 PHE A O 1
ATOM 1933 N N . LEU A 1 248 ? 14.232 1.976 -26.833 1.00 97.25 248 LEU A N 1
ATOM 1934 C CA . LEU A 1 248 ? 14.349 2.889 -25.688 1.00 97.25 248 LEU A CA 1
ATOM 1935 C C . LEU A 1 248 ? 14.901 4.263 -26.085 1.00 97.25 248 LEU A C 1
ATOM 1937 O O . LEU A 1 248 ? 14.437 5.273 -25.557 1.00 97.25 248 LEU A O 1
ATOM 1941 N N . GLU A 1 249 ? 15.866 4.321 -27.004 1.00 97.00 249 GLU A N 1
ATOM 1942 C CA . GLU A 1 249 ? 16.419 5.585 -27.504 1.00 97.00 249 GLU A CA 1
ATOM 1943 C C . GLU A 1 249 ? 15.360 6.415 -28.241 1.00 97.00 249 GLU A C 1
ATOM 1945 O O . GLU A 1 249 ? 15.223 7.608 -27.965 1.00 97.00 249 GLU A O 1
ATOM 1950 N N . GLU A 1 250 ? 14.560 5.789 -29.110 1.00 96.81 250 GLU A N 1
ATOM 1951 C CA . GLU A 1 250 ? 13.453 6.444 -29.815 1.00 96.81 250 GLU A CA 1
ATOM 1952 C C . GLU A 1 250 ? 12.412 6.986 -28.828 1.00 96.81 250 GLU A C 1
ATOM 1954 O O . GLU A 1 250 ? 12.012 8.152 -28.894 1.00 96.81 250 GLU A O 1
ATOM 1959 N N . LYS A 1 251 ? 12.015 6.160 -27.855 1.00 96.50 251 LYS A N 1
ATOM 1960 C CA . LYS A 1 251 ? 11.060 6.547 -26.818 1.00 96.50 251 LYS A CA 1
ATOM 1961 C C . LYS A 1 251 ? 11.568 7.712 -25.966 1.00 96.50 251 LYS A C 1
ATOM 1963 O O . LYS A 1 251 ? 10.834 8.678 -25.764 1.00 96.50 251 LYS A O 1
ATOM 1968 N N . LEU A 1 252 ? 12.826 7.679 -25.526 1.00 95.25 252 LEU A N 1
ATOM 1969 C CA . LEU A 1 252 ? 13.441 8.779 -24.776 1.00 95.25 252 LEU A CA 1
ATOM 1970 C C . LEU A 1 252 ? 13.559 10.062 -25.610 1.00 95.25 252 LEU A C 1
ATOM 1972 O O . LEU A 1 252 ? 13.328 11.146 -25.078 1.00 95.25 252 LEU A O 1
ATOM 1976 N N . ALA A 1 253 ? 13.887 9.956 -26.900 1.00 94.44 253 ALA A N 1
ATOM 1977 C CA . ALA A 1 253 ? 13.951 11.103 -27.804 1.00 94.44 253 ALA A CA 1
ATOM 1978 C C . ALA A 1 253 ? 12.571 11.745 -28.016 1.00 94.44 253 ALA A C 1
ATOM 1980 O O . ALA A 1 253 ? 12.467 12.968 -28.074 1.00 94.44 253 ALA A O 1
ATOM 1981 N N . SER A 1 254 ? 11.506 10.939 -28.059 1.00 91.88 254 SER A N 1
ATOM 1982 C CA . SER A 1 254 ? 10.137 11.438 -28.236 1.00 91.88 254 SER A CA 1
ATOM 1983 C C . SER A 1 254 ? 9.634 12.328 -27.090 1.00 91.88 254 SER A C 1
ATOM 1985 O O . SER A 1 254 ? 8.710 13.105 -27.296 1.00 91.88 254 SER A O 1
ATOM 1987 N N . LEU A 1 255 ? 10.255 12.266 -25.904 1.00 87.75 255 LEU A N 1
ATOM 1988 C CA . LEU A 1 255 ? 9.907 13.102 -24.746 1.00 87.75 255 LEU A CA 1
ATOM 1989 C C . LEU A 1 255 ? 10.521 14.514 -24.794 1.00 87.75 255 LEU A C 1
ATOM 1991 O O . LEU A 1 255 ? 10.231 15.330 -23.920 1.00 87.75 255 LEU A O 1
ATOM 1995 N N . LEU A 1 256 ? 11.409 14.784 -25.757 1.00 75.38 256 LEU A N 1
ATOM 1996 C CA . LEU A 1 256 ? 12.100 16.069 -25.923 1.00 75.38 256 LEU A CA 1
ATOM 1997 C C . LEU A 1 256 ? 11.425 16.996 -26.950 1.00 75.38 256 LEU A C 1
ATOM 1999 O O . LEU A 1 256 ? 11.878 18.132 -27.101 1.00 75.38 256 LEU A O 1
ATOM 2003 N N . ASN A 1 257 ? 10.378 16.518 -27.634 1.00 52.75 257 ASN A N 1
ATOM 2004 C CA . ASN A 1 257 ? 9.645 17.237 -28.682 1.00 52.75 257 ASN A CA 1
ATOM 2005 C C . ASN A 1 257 ? 8.281 17.744 -28.208 1.00 52.75 257 ASN A C 1
ATOM 2007 O O . ASN A 1 257 ? 7.618 17.030 -27.425 1.00 52.75 257 ASN A O 1
#

Radius of gyration: 27.1 Å; Cα contacts (8 Å, |Δi|>4): 286; chains: 1; bounding box: 88×38×66 Å

Foldseek 3Di:
DDDDDPDDPDDDDDDDDCWDADPNATAGPVLLVLLCVCCVVQEREQVSLLVSLVVCQPPPGHDPRSLVRVVVSVVVGHYDPNSNVVNVCCSPPVDDRCWDDDPNDTARPVLLVLLVVCCPVPAHFLVSLVVSQVVCQPDPGNDDRSLVRLVVSLVPGHYQPLSSVQNVCVSVVNHDPDCWDADPNDTARPSLLVLLCVCCVVQEHELVSLVSSLCNCQRPVGHDPRSLVSLVVSLVPGHYDPNSSVVSVVVSVVVVD

Nearest PDB structures (foldseek):
  5vfp-assembly1_X  TM=1.927E-01  e=7.214E+00  Homo sapiens
  5wfu-assembly3_D  TM=1.741E-01  e=9.807E+00  Mus musculus

pLDDT: mean 84.12, std 14.69, range [36.88, 98.25]

Secondary structure (DSSP, 8-state):
-PPPPP--------S--SEEEETTEEEEHHHHHHHHHHTTTSSB-HHHHHHHHHHTTSSSS--HHHHHHHHHHHHHS-B-HHHHHHHHHHHHH----SEEEETTEEEEHHHHHHHHHHGGGSSB-HHHHHHHHHHTTTTT-S-THHHHHHHHHHHHS-B-HHHHHHHHHHHTT---S-SEEEETTEEEEHHHHHHHHHHTTTSSB-HHHHHHHHHHHSTTTS--HHHHHHHHHHHHHS-B-HHHHHHHHHHHHHTT-